Protein AF-A0A090LU03-F1 (afdb_monomer_lite)

Sequence (257 aa):
MISYFVPIEKVYTKTIDKIHWTSLYAISISVAFFVVERIIALIFVKTYEHFNKNLPILGMVFSIISWSVSASFQLLYKFKIVNDFHTILFTGSLQIIIIICYVLFFFYKIFKLKKNIDHSLSKRYQEEENLKSASLLKYILSFTVLAATYNIVFYIIYVRYNFYKYGGGFSLLTFQVPQLIQVMTTAIVILIQQRVFYRIFIKIAIILCKSNKVCIEDKHYSLQKSRINAIDLSGNSERTNVYFNSLQSVWKLNKTT

Organism: Strongyloides ratti (NCBI:txid34506)

InterPro domains:
  IPR004151 7TM GPCR, serpentine receptor class e (Sre) [PF03125] (20-252)

Radius of gyration: 25.53 Å; chains: 1; bounding box: 51×55×76 Å

Structure (mmCIF, N/CA/C/O backbone):
data_AF-A0A090LU03-F1
#
_entry.id   AF-A0A090LU03-F1
#
loop_
_atom_site.group_PDB
_atom_site.id
_atom_site.type_symbol
_atom_site.label_atom_id
_atom_site.label_alt_id
_atom_site.label_comp_id
_atom_site.label_asym_id
_atom_site.label_entity_id
_atom_site.label_seq_id
_atom_site.pdbx_PDB_ins_code
_atom_site.Cartn_x
_atom_site.Cartn_y
_atom_site.Cartn_z
_atom_site.occupancy
_atom_site.B_iso_or_equiv
_atom_site.auth_seq_id
_atom_site.auth_comp_id
_atom_site.auth_asym_id
_atom_site.auth_atom_id
_atom_site.pdbx_PDB_model_num
ATOM 1 N N . MET A 1 1 ? 27.053 -32.736 -30.907 1.00 42.09 1 MET A N 1
ATOM 2 C CA . MET A 1 1 ? 26.043 -32.701 -29.828 1.00 42.09 1 MET A CA 1
ATOM 3 C C . MET A 1 1 ? 26.463 -31.605 -28.852 1.00 42.09 1 MET A C 1
ATOM 5 O O . MET A 1 1 ? 27.122 -31.877 -27.862 1.00 42.09 1 MET A O 1
ATOM 9 N N . ILE A 1 2 ? 26.231 -30.346 -29.237 1.00 43.25 2 ILE A N 1
ATOM 10 C CA . ILE A 1 2 ? 26.666 -29.163 -28.482 1.00 43.25 2 ILE A CA 1
ATOM 11 C C . ILE A 1 2 ? 25.517 -28.802 -27.551 1.00 43.25 2 ILE A C 1
ATOM 13 O O . ILE A 1 2 ? 24.406 -28.507 -27.986 1.00 43.25 2 ILE A O 1
ATOM 17 N N . SER A 1 3 ? 25.789 -28.953 -26.268 1.00 44.56 3 SER A N 1
ATOM 18 C CA . SER A 1 3 ? 24.858 -28.854 -25.162 1.00 44.56 3 SER A CA 1
ATOM 19 C C . SER A 1 3 ? 24.154 -27.496 -25.138 1.00 44.56 3 SER A C 1
ATOM 21 O O . SER A 1 3 ? 24.797 -26.450 -25.073 1.00 44.56 3 SER A O 1
ATOM 23 N N . TYR A 1 4 ? 22.822 -27.536 -25.114 1.00 49.28 4 TYR A N 1
ATOM 24 C CA . TYR A 1 4 ? 21.898 -26.437 -24.822 1.00 49.28 4 TYR A CA 1
ATOM 25 C C . TYR A 1 4 ? 22.013 -25.961 -23.355 1.00 49.28 4 TYR A C 1
ATOM 27 O O . TYR A 1 4 ? 21.021 -25.842 -22.641 1.00 49.28 4 TYR A O 1
ATOM 35 N N . PHE A 1 5 ? 23.221 -25.659 -22.878 1.00 47.03 5 PHE A N 1
ATOM 36 C CA . PHE A 1 5 ? 23.415 -24.905 -21.639 1.00 47.03 5 PHE A CA 1
ATOM 37 C C . PHE A 1 5 ? 23.175 -23.420 -21.935 1.00 47.03 5 PHE A C 1
ATOM 39 O O . PHE A 1 5 ? 24.078 -22.587 -21.905 1.00 47.03 5 PHE A O 1
ATOM 46 N N . VAL A 1 6 ? 21.919 -23.071 -22.232 1.00 55.38 6 VAL A N 1
ATOM 47 C CA . VAL A 1 6 ? 21.450 -21.712 -21.943 1.00 55.38 6 VAL A CA 1
ATOM 48 C C . VAL A 1 6 ? 21.727 -21.524 -20.450 1.00 55.38 6 VAL A C 1
ATOM 50 O O . VAL A 1 6 ? 21.257 -22.344 -19.660 1.00 55.38 6 VAL A O 1
ATOM 53 N N . PRO A 1 7 ? 22.545 -20.538 -20.046 1.00 55.72 7 PRO A N 1
ATOM 54 C CA . PRO A 1 7 ? 23.072 -20.491 -18.693 1.00 55.72 7 PRO A CA 1
ATOM 55 C C . PRO A 1 7 ? 21.888 -20.370 -17.742 1.00 55.72 7 PRO A C 1
ATOM 57 O O . PRO A 1 7 ? 21.143 -19.389 -17.790 1.00 55.72 7 PRO A O 1
ATOM 60 N N . ILE A 1 8 ? 21.706 -21.396 -16.911 1.00 57.88 8 ILE A N 1
ATOM 61 C CA . ILE A 1 8 ? 20.646 -21.513 -15.900 1.00 57.88 8 ILE A CA 1
ATOM 62 C C . ILE A 1 8 ? 20.556 -20.213 -15.081 1.00 57.88 8 ILE A C 1
ATOM 64 O O . ILE A 1 8 ? 19.469 -19.733 -14.768 1.00 57.88 8 ILE A O 1
ATOM 68 N N . GLU A 1 9 ? 21.699 -19.562 -14.875 1.00 58.47 9 GLU A N 1
ATOM 69 C CA . GLU A 1 9 ? 21.865 -18.253 -14.249 1.00 58.47 9 GLU A CA 1
ATOM 70 C C . GLU A 1 9 ? 21.056 -17.117 -14.914 1.00 58.47 9 GLU A C 1
ATOM 72 O O . GLU A 1 9 ? 20.397 -16.341 -14.220 1.00 58.47 9 GLU A O 1
ATOM 77 N N . LYS A 1 10 ? 20.999 -17.039 -16.254 1.00 61.47 10 LYS A N 1
ATOM 78 C CA . LYS A 1 10 ? 20.216 -16.011 -16.979 1.00 61.47 10 LYS A CA 1
ATOM 79 C C . LYS A 1 10 ? 18.706 -16.256 -16.926 1.00 61.47 10 LYS A C 1
ATOM 81 O O . LYS A 1 10 ? 17.926 -15.316 -17.075 1.00 61.47 10 LYS A O 1
ATOM 86 N N . VAL A 1 11 ? 18.276 -17.508 -16.767 1.00 62.59 11 VAL A N 1
ATOM 87 C CA . VAL A 1 11 ? 16.851 -17.857 -16.619 1.00 62.59 11 VAL A CA 1
ATOM 88 C C . VAL A 1 11 ? 16.394 -17.611 -15.180 1.00 62.59 11 VAL A C 1
ATOM 90 O O . VAL A 1 11 ? 15.307 -17.070 -14.961 1.00 62.59 11 VAL A O 1
ATOM 93 N N . TYR A 1 12 ? 17.248 -17.938 -14.210 1.00 66.25 12 TYR A N 1
ATOM 94 C CA . TYR A 1 12 ? 16.998 -17.742 -12.786 1.00 66.25 12 TYR A CA 1
ATOM 95 C C . TYR A 1 12 ? 16.880 -16.253 -12.428 1.00 66.25 12 TYR A C 1
ATOM 97 O O . TYR A 1 12 ? 15.862 -15.831 -11.881 1.00 66.25 12 TYR A O 1
ATOM 105 N N . THR A 1 13 ? 17.844 -15.434 -12.861 1.00 72.69 13 THR A N 1
ATOM 106 C CA . THR A 1 13 ? 17.836 -13.969 -12.668 1.00 72.69 13 THR A CA 1
ATOM 107 C C . THR A 1 13 ? 16.586 -13.309 -13.253 1.00 72.69 13 THR A C 1
ATOM 109 O O . THR A 1 13 ? 15.861 -12.621 -12.543 1.00 72.69 13 THR A O 1
ATOM 112 N N . LYS A 1 14 ? 16.218 -13.632 -14.501 1.00 75.62 14 LYS A N 1
ATOM 113 C CA . LYS A 1 14 ? 14.997 -13.095 -15.135 1.00 75.62 14 LYS A CA 1
ATOM 114 C C . LYS A 1 14 ? 13.697 -13.482 -14.432 1.00 75.62 14 LYS A C 1
ATOM 116 O O . LYS A 1 14 ? 12.690 -12.791 -14.595 1.00 75.62 14 LYS A O 1
ATOM 121 N N . THR A 1 15 ? 13.668 -14.624 -13.753 1.00 80.25 15 THR A N 1
ATOM 122 C CA . THR A 1 15 ? 12.472 -15.089 -13.040 1.00 80.25 15 THR A CA 1
ATOM 123 C C . THR A 1 15 ? 12.364 -14.395 -11.689 1.00 80.25 15 THR A C 1
ATOM 125 O O . THR A 1 15 ? 11.291 -13.897 -11.353 1.00 80.25 15 THR A O 1
ATOM 128 N N . ILE A 1 16 ? 13.486 -14.268 -10.977 1.00 81.31 16 ILE A N 1
ATOM 129 C CA . ILE A 1 16 ? 13.576 -13.507 -9.728 1.00 81.31 16 ILE A CA 1
ATOM 130 C C . ILE A 1 16 ? 13.188 -12.050 -9.952 1.00 81.31 16 ILE A C 1
ATOM 132 O O . ILE A 1 16 ? 12.345 -11.545 -9.218 1.00 81.31 16 ILE A O 1
ATOM 136 N N . ASP A 1 17 ? 13.704 -11.405 -10.999 1.00 78.19 17 ASP A N 1
ATOM 137 C CA . ASP A 1 17 ? 13.382 -10.006 -11.290 1.00 78.19 17 ASP A CA 1
ATOM 138 C C . ASP A 1 17 ? 11.874 -9.804 -11.477 1.00 78.19 17 ASP A C 1
ATOM 140 O O . ASP A 1 17 ? 11.283 -8.874 -10.934 1.00 78.19 17 ASP A O 1
ATOM 144 N N . LYS A 1 18 ? 11.205 -10.710 -12.199 1.00 81.56 18 LYS A N 1
ATOM 145 C CA . LYS A 1 18 ? 9.749 -10.634 -12.400 1.00 81.56 18 LYS A CA 1
ATOM 146 C C . LYS A 1 18 ? 8.980 -10.808 -11.098 1.00 81.56 18 LYS A C 1
ATOM 148 O O . LYS A 1 18 ? 8.012 -10.083 -10.873 1.00 81.56 18 LYS A O 1
ATOM 153 N N . ILE A 1 19 ? 9.387 -11.765 -10.266 1.00 84.94 19 ILE A N 1
ATOM 154 C CA . ILE A 1 19 ? 8.759 -12.003 -8.963 1.00 84.94 19 ILE A CA 1
ATOM 155 C C . ILE A 1 19 ? 8.961 -10.783 -8.064 1.00 84.94 19 ILE A C 1
ATOM 157 O O . ILE A 1 19 ? 8.007 -10.346 -7.425 1.00 84.94 19 ILE A O 1
ATOM 161 N N . HIS A 1 20 ? 10.158 -10.195 -8.064 1.00 83.81 20 HIS A N 1
ATOM 162 C CA . HIS A 1 20 ? 10.486 -8.983 -7.316 1.00 83.81 20 HIS A CA 1
ATOM 163 C C . HIS A 1 20 ? 9.582 -7.812 -7.708 1.00 83.81 20 HIS A C 1
ATOM 165 O O . HIS A 1 20 ? 8.898 -7.253 -6.852 1.00 83.81 20 HIS A O 1
ATOM 171 N N . TRP A 1 21 ? 9.489 -7.496 -9.003 1.00 81.00 21 TRP A N 1
ATOM 172 C CA . TRP A 1 21 ? 8.641 -6.401 -9.491 1.00 81.00 21 TRP A CA 1
ATOM 173 C C . TRP A 1 21 ? 7.155 -6.633 -9.202 1.00 81.00 21 TRP A C 1
ATOM 175 O O . TRP A 1 21 ? 6.474 -5.739 -8.703 1.00 81.00 21 TRP A O 1
ATOM 185 N N . THR A 1 22 ? 6.667 -7.858 -9.414 1.00 86.25 22 THR A N 1
ATOM 186 C CA . THR A 1 22 ? 5.280 -8.232 -9.081 1.00 86.25 22 THR A CA 1
ATOM 187 C C . THR A 1 22 ? 5.019 -8.097 -7.576 1.00 86.25 22 THR A C 1
ATOM 189 O O . THR A 1 22 ? 3.980 -7.591 -7.154 1.00 86.25 22 THR A O 1
ATOM 192 N N . SER A 1 23 ? 5.972 -8.499 -6.738 1.00 85.44 23 SER A N 1
ATOM 193 C CA . SER A 1 23 ? 5.829 -8.392 -5.283 1.00 85.44 23 SER A CA 1
ATOM 194 C C . SER A 1 23 ? 5.792 -6.930 -4.842 1.00 85.44 23 SER A C 1
ATOM 196 O O . SER A 1 23 ? 4.936 -6.556 -4.044 1.00 85.44 23 SER A O 1
ATOM 198 N N . LEU A 1 24 ? 6.649 -6.077 -5.409 1.00 81.06 24 LEU A N 1
ATOM 199 C CA . LEU A 1 24 ? 6.663 -4.639 -5.126 1.00 81.06 24 LEU A CA 1
ATOM 200 C C . LEU A 1 24 ? 5.328 -3.963 -5.463 1.00 81.06 24 LEU A C 1
ATOM 202 O O . LEU A 1 24 ? 4.780 -3.230 -4.635 1.00 81.06 24 LEU A O 1
ATOM 206 N N . TYR A 1 25 ? 4.764 -4.238 -6.643 1.00 82.88 25 TYR A N 1
ATOM 207 C CA . TYR A 1 25 ? 3.455 -3.698 -7.020 1.00 82.88 25 TYR A CA 1
ATOM 208 C C . TYR A 1 25 ? 2.335 -4.231 -6.123 1.00 82.88 25 TYR A C 1
ATOM 210 O O . TYR A 1 25 ? 1.496 -3.449 -5.673 1.00 82.88 25 TYR A O 1
ATOM 218 N N . ALA A 1 26 ? 2.342 -5.531 -5.811 1.00 87.94 26 ALA A N 1
ATOM 219 C CA . ALA A 1 26 ? 1.343 -6.138 -4.935 1.00 87.94 26 ALA A CA 1
ATOM 220 C C . ALA A 1 26 ? 1.369 -5.493 -3.544 1.00 87.94 26 ALA A C 1
ATOM 222 O O . ALA A 1 26 ? 0.320 -5.108 -3.031 1.00 87.94 26 ALA A O 1
ATOM 223 N N . ILE A 1 27 ? 2.561 -5.287 -2.972 1.00 83.12 27 ILE A N 1
ATOM 224 C CA . ILE A 1 27 ? 2.717 -4.626 -1.675 1.00 83.12 27 ILE A CA 1
ATOM 225 C C . ILE A 1 27 ? 2.193 -3.187 -1.732 1.00 83.12 27 ILE A C 1
ATOM 227 O O . ILE A 1 27 ? 1.430 -2.788 -0.855 1.00 83.12 27 ILE A O 1
ATOM 231 N N . SER A 1 28 ? 2.542 -2.415 -2.766 1.00 80.81 28 SER A N 1
ATOM 232 C CA . SER A 1 28 ? 2.074 -1.029 -2.911 1.00 80.81 28 SER A CA 1
ATOM 233 C C . SER A 1 28 ? 0.541 -0.934 -2.938 1.00 80.81 28 SER A C 1
ATOM 235 O O . SER A 1 28 ? -0.042 -0.126 -2.210 1.00 80.81 28 SER A O 1
ATOM 237 N N . ILE A 1 29 ? -0.121 -1.814 -3.697 1.00 87.00 29 ILE A N 1
ATOM 238 C CA . ILE A 1 29 ? -1.589 -1.902 -3.754 1.00 87.00 29 ILE A CA 1
ATOM 239 C C . ILE A 1 29 ? -2.162 -2.346 -2.400 1.00 87.00 29 ILE A C 1
ATOM 241 O O . ILE A 1 29 ? -3.138 -1.770 -1.914 1.00 87.00 29 ILE A O 1
ATOM 245 N N . SER A 1 30 ? -1.544 -3.336 -1.754 1.00 86.69 30 SER A N 1
ATOM 246 C CA . SER A 1 30 ? -1.971 -3.831 -0.443 1.00 86.69 30 SER A CA 1
ATOM 247 C C . SER A 1 30 ? -1.936 -2.750 0.636 1.00 86.69 30 SER A C 1
ATOM 249 O O . SER A 1 30 ? -2.824 -2.732 1.484 1.00 86.69 30 SER A O 1
ATOM 251 N N . VAL A 1 31 ? -0.978 -1.816 0.604 1.00 80.81 31 VAL A N 1
ATOM 252 C CA . VAL A 1 31 ? -0.972 -0.691 1.556 1.00 80.81 31 VAL A CA 1
ATOM 253 C C . VAL A 1 31 ? -2.189 0.213 1.356 1.00 80.81 31 VAL A C 1
ATOM 255 O O . VAL A 1 31 ? -2.806 0.626 2.340 1.00 80.81 31 VAL A O 1
ATOM 258 N N . ALA A 1 32 ? -2.576 0.494 0.109 1.00 83.50 32 ALA A N 1
ATOM 259 C CA . ALA A 1 32 ? -3.777 1.280 -0.164 1.00 83.50 32 ALA A CA 1
ATOM 260 C C . ALA A 1 32 ? -5.030 0.582 0.381 1.00 83.50 32 ALA A C 1
ATOM 262 O O . ALA A 1 32 ? -5.822 1.194 1.101 1.00 83.50 32 ALA A O 1
ATOM 263 N N . PHE A 1 33 ? -5.166 -0.721 0.126 1.00 87.94 33 PHE A N 1
ATOM 264 C CA . PHE A 1 33 ? -6.279 -1.503 0.656 1.00 87.94 33 PHE A CA 1
ATOM 265 C C . PHE A 1 33 ? -6.279 -1.620 2.176 1.00 87.94 33 PHE A C 1
ATOM 267 O O . PHE A 1 33 ? -7.349 -1.572 2.772 1.00 87.94 33 PHE A O 1
ATOM 274 N N . PHE A 1 34 ? -5.115 -1.693 2.819 1.00 83.19 34 PHE A N 1
ATOM 275 C CA . PHE A 1 34 ? -5.027 -1.665 4.276 1.00 83.19 34 PHE A CA 1
ATOM 276 C C . PHE A 1 34 ? -5.579 -0.354 4.847 1.00 83.19 34 PHE A C 1
ATOM 278 O O . PHE A 1 34 ? -6.339 -0.367 5.814 1.00 83.19 34 PHE A O 1
ATOM 285 N N . VAL A 1 35 ? -5.247 0.792 4.243 1.00 81.12 35 VAL A N 1
ATOM 286 C CA . VAL A 1 35 ? -5.801 2.087 4.671 1.00 81.12 35 VAL A CA 1
ATOM 287 C C . VAL A 1 35 ? -7.320 2.122 4.481 1.00 81.12 35 VAL A C 1
ATOM 289 O O . VAL A 1 35 ? -8.039 2.531 5.394 1.00 81.12 35 VAL A O 1
ATOM 292 N N . VAL A 1 36 ? -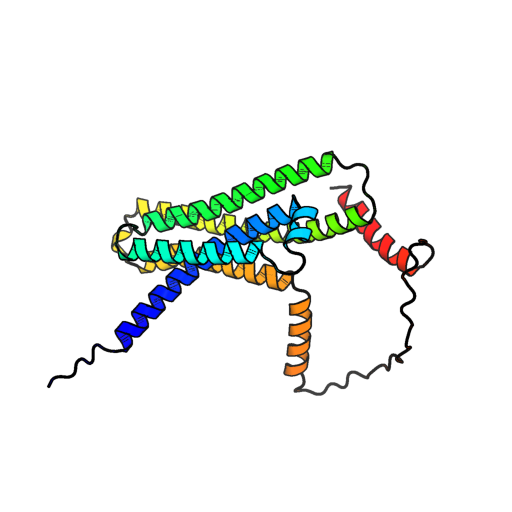7.815 1.649 3.334 1.00 85.88 36 VAL A N 1
ATOM 293 C CA . VAL A 1 36 ? -9.255 1.560 3.045 1.00 85.88 36 VAL A CA 1
ATOM 294 C C . VAL A 1 36 ? -9.963 0.652 4.053 1.00 85.88 36 VAL A C 1
ATOM 296 O O . VAL A 1 36 ? -10.958 1.061 4.648 1.00 85.88 36 VAL A O 1
ATOM 299 N N . GLU A 1 37 ? -9.427 -0.541 4.311 1.00 84.88 37 GLU A N 1
ATOM 300 C CA . GLU A 1 37 ? -9.936 -1.488 5.306 1.00 84.88 37 GLU A CA 1
ATOM 301 C C . GLU A 1 37 ? -10.035 -0.841 6.688 1.00 84.88 37 GLU A C 1
ATOM 303 O O . GLU A 1 37 ? -11.070 -0.940 7.348 1.00 84.88 37 GLU A O 1
ATOM 308 N N . ARG A 1 38 ? -8.994 -0.121 7.120 1.00 80.31 38 ARG A N 1
ATOM 3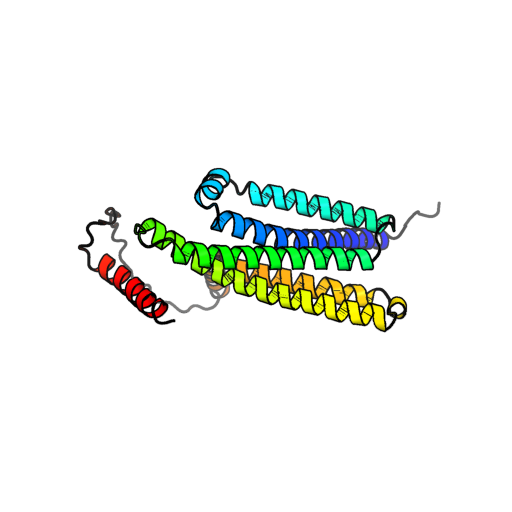09 C CA . ARG A 1 38 ? -8.996 0.564 8.418 1.00 80.31 38 ARG A CA 1
ATOM 310 C C . ARG A 1 38 ? -10.055 1.652 8.498 1.00 80.31 38 ARG A C 1
ATOM 312 O O . ARG A 1 38 ? -10.697 1.785 9.535 1.00 80.31 38 ARG A O 1
ATOM 319 N N . ILE A 1 39 ? -10.286 2.397 7.424 1.00 81.06 39 ILE A N 1
ATOM 320 C CA . ILE A 1 39 ? -11.336 3.420 7.392 1.00 81.06 39 ILE A CA 1
ATOM 321 C C . ILE A 1 39 ? -12.724 2.775 7.420 1.00 81.06 39 ILE A C 1
ATOM 323 O O . ILE A 1 39 ? -13.580 3.221 8.184 1.00 81.06 39 ILE A O 1
ATOM 327 N N . ILE A 1 40 ? -12.934 1.687 6.671 1.00 84.19 40 ILE A N 1
ATOM 328 C CA . ILE A 1 40 ? -14.178 0.905 6.714 1.00 84.19 40 ILE A CA 1
ATOM 329 C C . ILE A 1 40 ? -14.425 0.381 8.130 1.00 84.19 40 ILE A C 1
ATOM 331 O O . ILE A 1 40 ? -15.527 0.547 8.650 1.00 84.19 40 ILE A O 1
ATOM 335 N N . ALA A 1 41 ? -13.406 -0.182 8.781 1.00 80.00 41 ALA A N 1
ATOM 336 C CA . ALA A 1 41 ? -13.502 -0.674 10.152 1.00 80.00 41 ALA A CA 1
ATOM 337 C C . ALA A 1 41 ? -13.892 0.437 11.139 1.00 80.00 41 ALA A C 1
ATOM 339 O O . ALA A 1 41 ? -14.692 0.205 12.040 1.00 80.00 41 ALA A O 1
ATOM 340 N N . LEU A 1 42 ? -13.374 1.655 10.954 1.00 75.44 42 LEU A N 1
ATOM 341 C CA . LEU A 1 42 ? -13.662 2.799 11.824 1.00 75.44 42 LEU A CA 1
ATOM 342 C C . LEU A 1 42 ? -15.066 3.388 11.610 1.00 75.44 42 LEU A C 1
ATOM 344 O O . LEU A 1 42 ? -15.697 3.831 12.572 1.00 75.44 42 LEU A O 1
ATOM 348 N N . ILE A 1 43 ? -15.562 3.410 10.370 1.00 77.94 43 ILE A N 1
ATOM 349 C CA . ILE A 1 43 ? -16.895 3.942 10.041 1.00 77.94 43 ILE A CA 1
ATOM 350 C C . ILE A 1 43 ? -17.983 2.905 10.356 1.00 77.94 43 ILE A C 1
ATOM 352 O O . ILE A 1 43 ? -19.005 3.236 10.960 1.00 77.94 43 ILE A O 1
ATOM 356 N N . PHE A 1 44 ? -17.752 1.642 9.994 1.00 82.25 44 PHE A N 1
ATOM 357 C CA . PHE A 1 44 ? -18.722 0.548 10.056 1.00 82.25 44 PHE A CA 1
ATOM 358 C C . PHE A 1 44 ? -18.327 -0.531 11.072 1.00 82.25 44 PHE A C 1
ATOM 360 O O . PHE A 1 44 ? -18.432 -1.719 10.778 1.00 82.25 44 PHE A O 1
ATOM 367 N N . VAL A 1 45 ? -17.919 -0.126 12.282 1.00 77.75 45 VAL A N 1
ATOM 368 C CA . VAL A 1 45 ? -17.403 -1.017 13.347 1.00 77.75 45 VAL A CA 1
ATOM 369 C C . VAL A 1 45 ? -18.239 -2.290 13.515 1.00 77.75 45 VAL A C 1
ATOM 371 O O . VAL A 1 45 ? -17.711 -3.388 13.396 1.00 77.75 45 VAL A O 1
ATOM 374 N N . LYS A 1 46 ? -19.558 -2.163 13.721 1.00 76.31 46 LYS A N 1
ATOM 375 C CA . LYS A 1 46 ? -20.442 -3.317 13.978 1.00 76.31 46 LYS A CA 1
ATOM 376 C C . LYS A 1 46 ? -20.486 -4.306 12.813 1.00 76.31 46 LYS A C 1
ATOM 378 O O . LYS A 1 46 ? -20.441 -5.513 13.023 1.00 76.31 46 LYS A O 1
ATOM 383 N N . THR A 1 47 ? -20.595 -3.790 11.591 1.00 84.50 47 THR A N 1
ATOM 384 C CA . THR A 1 47 ? -20.643 -4.608 10.376 1.00 84.50 47 THR A CA 1
ATOM 385 C C . THR A 1 47 ? -19.290 -5.271 10.143 1.00 84.50 47 THR A C 1
ATOM 387 O O . THR A 1 47 ? -19.223 -6.470 9.896 1.00 84.50 47 THR A O 1
ATOM 390 N N . TYR A 1 48 ? -18.204 -4.515 10.302 1.00 84.50 48 TYR A N 1
ATOM 391 C CA . TYR A 1 48 ? -16.841 -5.010 10.164 1.00 84.50 48 TYR A CA 1
ATOM 392 C C . TYR A 1 48 ? -16.523 -6.123 11.172 1.00 84.50 48 TYR A C 1
ATOM 394 O O . TYR A 1 48 ? -16.005 -7.164 10.778 1.00 84.50 48 TYR A O 1
ATOM 402 N N . GLU A 1 49 ? -16.869 -5.945 12.450 1.00 80.69 49 GLU A N 1
ATOM 403 C CA . GLU A 1 49 ? -16.698 -6.967 13.491 1.00 80.69 49 GLU A CA 1
ATOM 404 C C . GLU A 1 49 ? -17.531 -8.220 13.211 1.00 80.69 49 GLU A C 1
ATOM 406 O O . GLU A 1 49 ? -17.067 -9.328 13.466 1.00 80.69 49 GLU A O 1
ATOM 411 N N . HIS A 1 50 ? -18.740 -8.069 12.662 1.00 85.56 50 HIS A N 1
ATOM 412 C CA . HIS A 1 50 ? -19.581 -9.207 12.299 1.00 85.56 50 HIS A CA 1
ATOM 413 C C . HIS A 1 50 ? -18.960 -10.039 11.169 1.00 85.56 50 HIS A C 1
ATOM 415 O O . HIS A 1 50 ? -18.844 -11.256 11.300 1.00 85.56 50 HIS A O 1
ATOM 421 N N . PHE A 1 51 ? -18.509 -9.387 10.092 1.00 83.06 51 PHE A N 1
ATOM 422 C CA . PHE A 1 51 ? -17.895 -10.071 8.949 1.00 83.06 51 PHE A CA 1
ATOM 423 C C . PHE A 1 51 ? -16.506 -10.637 9.262 1.00 83.06 51 PHE A C 1
ATOM 425 O O . PHE A 1 51 ? -16.170 -11.714 8.778 1.00 83.06 51 PHE A O 1
ATOM 432 N N . ASN A 1 52 ? -15.712 -9.955 10.091 1.00 82.69 52 ASN A N 1
ATOM 433 C CA . ASN A 1 52 ? -14.339 -10.359 10.404 1.00 82.69 52 ASN A CA 1
ATOM 434 C C . ASN A 1 52 ? -14.188 -11.073 11.759 1.00 82.69 52 ASN A C 1
ATOM 436 O O . ASN A 1 52 ? -13.081 -11.155 12.288 1.00 82.69 52 ASN A O 1
ATOM 440 N N . LYS A 1 53 ? -15.280 -11.595 12.337 1.00 78.75 53 LYS A N 1
ATOM 441 C CA . LYS A 1 53 ? -15.270 -12.199 13.682 1.00 78.75 53 LYS A CA 1
ATOM 442 C C . LYS A 1 53 ? -14.315 -13.390 13.802 1.00 78.75 53 LYS A C 1
ATOM 444 O O . LYS A 1 53 ? -13.617 -13.516 14.803 1.00 78.75 53 LYS A O 1
ATOM 449 N N . ASN A 1 54 ? -14.312 -14.263 12.793 1.00 80.25 54 ASN A N 1
ATOM 450 C CA . ASN A 1 54 ? -13.547 -15.515 12.808 1.00 80.25 54 ASN A CA 1
ATOM 451 C C . ASN A 1 54 ? -12.323 -15.464 11.887 1.00 80.25 54 ASN A C 1
ATOM 453 O O . ASN A 1 54 ? -11.283 -16.027 12.212 1.00 80.25 54 ASN A O 1
ATOM 457 N N . LEU A 1 55 ? -12.451 -14.804 10.734 1.00 80.69 55 LEU A N 1
ATOM 458 C CA . LEU A 1 55 ? -11.399 -14.669 9.731 1.00 80.69 55 LEU A CA 1
ATOM 459 C C . LEU A 1 55 ? -11.431 -13.248 9.157 1.00 80.69 55 LEU A C 1
ATOM 461 O O . LEU A 1 55 ? -12.524 -12.720 8.960 1.00 80.69 55 LEU A O 1
ATOM 465 N N . PRO A 1 56 ? -10.277 -12.631 8.847 1.00 84.69 56 PRO A N 1
ATOM 466 C CA . PRO A 1 56 ? -10.215 -11.324 8.195 1.00 84.69 56 PRO A CA 1
ATOM 467 C C . PRO A 1 56 ? -10.553 -11.447 6.698 1.00 84.69 56 PRO A C 1
ATOM 469 O O . PRO A 1 56 ? -9.680 -11.324 5.838 1.00 84.69 56 PRO A O 1
ATOM 472 N N . ILE A 1 57 ? -11.821 -11.730 6.381 1.00 88.12 57 ILE A N 1
ATOM 473 C CA . ILE A 1 57 ? -12.311 -11.972 5.014 1.00 88.12 57 ILE A CA 1
ATOM 474 C C . ILE A 1 57 ? -11.993 -10.775 4.114 1.00 88.12 57 ILE A C 1
ATOM 476 O O . ILE A 1 57 ? -11.517 -10.953 2.995 1.00 88.12 57 ILE A O 1
ATOM 480 N N . LEU A 1 58 ? -12.210 -9.555 4.614 1.00 86.75 58 LEU A N 1
ATOM 481 C CA . LEU A 1 58 ? -12.007 -8.334 3.832 1.00 86.75 58 LEU A CA 1
ATOM 482 C C . LEU A 1 58 ? -10.532 -8.158 3.426 1.00 86.75 58 LEU A C 1
ATOM 484 O O . LEU A 1 58 ? -10.236 -7.971 2.246 1.00 86.75 58 LEU A O 1
ATOM 488 N N . GLY A 1 59 ? -9.606 -8.330 4.373 1.00 85.88 59 GLY A N 1
ATOM 489 C CA . GLY A 1 59 ? -8.168 -8.325 4.102 1.00 85.88 59 GLY A CA 1
ATOM 490 C C . GLY A 1 59 ? -7.715 -9.448 3.158 1.00 85.88 59 GLY A C 1
ATOM 491 O O . GLY A 1 59 ? -6.872 -9.215 2.290 1.00 85.88 59 GLY A O 1
ATOM 492 N N . MET A 1 60 ? -8.292 -10.653 3.260 1.00 88.00 60 MET A N 1
ATOM 493 C CA . MET A 1 60 ? -7.991 -11.757 2.332 1.00 88.00 60 MET A CA 1
ATOM 494 C C . MET A 1 60 ? -8.408 -11.426 0.897 1.00 88.00 60 MET A C 1
ATOM 496 O O . MET A 1 60 ? -7.616 -11.606 -0.028 1.00 88.00 60 MET A O 1
ATOM 500 N N . VAL A 1 61 ? -9.620 -10.896 0.711 1.00 93.12 61 VAL A N 1
ATOM 501 C CA . VAL A 1 61 ? -10.124 -10.483 -0.607 1.00 93.12 61 VAL A CA 1
ATOM 502 C C . VAL A 1 61 ? -9.235 -9.391 -1.202 1.00 93.12 61 VAL A C 1
ATOM 504 O O . VAL A 1 61 ? -8.809 -9.503 -2.350 1.00 93.12 61 VAL A O 1
ATOM 507 N N . PHE A 1 62 ? -8.878 -8.376 -0.415 1.00 92.06 62 PHE A N 1
ATOM 508 C CA . PHE A 1 62 ? -7.971 -7.316 -0.859 1.00 92.06 62 PHE A CA 1
ATOM 509 C C . PHE A 1 62 ? -6.574 -7.818 -1.221 1.00 92.06 62 PHE A C 1
ATOM 511 O O . PHE A 1 62 ? -5.991 -7.332 -2.189 1.00 92.06 62 PHE A O 1
ATOM 518 N N . SER A 1 63 ? -6.052 -8.812 -0.503 1.00 90.62 63 SER A N 1
ATOM 519 C CA . SER A 1 63 ? -4.783 -9.458 -0.849 1.00 90.62 63 SER A CA 1
ATOM 520 C C . SER A 1 63 ? -4.870 -10.186 -2.195 1.00 90.62 63 SER A C 1
ATOM 522 O O . SER A 1 63 ? -4.026 -9.998 -3.066 1.00 90.62 63 SER A O 1
ATOM 524 N N . ILE A 1 64 ? -5.929 -10.964 -2.431 1.00 93.56 64 ILE A N 1
ATOM 525 C CA . ILE A 1 64 ? -6.112 -11.665 -3.714 1.00 93.56 64 ILE A CA 1
ATOM 526 C C . ILE A 1 64 ? -6.211 -10.661 -4.871 1.00 93.56 64 ILE A C 1
ATOM 528 O O . ILE A 1 64 ? -5.590 -10.855 -5.921 1.00 93.56 64 ILE A O 1
ATOM 532 N N . ILE A 1 65 ? -6.946 -9.563 -4.672 1.00 94.06 65 ILE A N 1
ATOM 533 C CA . ILE A 1 65 ? -7.071 -8.496 -5.669 1.00 94.06 65 ILE A CA 1
ATOM 534 C C . ILE A 1 65 ? -5.713 -7.831 -5.925 1.00 94.06 65 ILE A C 1
ATOM 536 O O . ILE A 1 65 ? -5.359 -7.630 -7.086 1.00 94.06 65 ILE A O 1
ATOM 540 N N . SER A 1 66 ? -4.928 -7.522 -4.887 1.00 91.75 66 SER A N 1
ATOM 541 C CA . SER A 1 66 ? -3.635 -6.847 -5.061 1.00 91.75 66 SER A CA 1
ATOM 542 C C . SER A 1 66 ? -2.645 -7.689 -5.866 1.00 91.75 66 SER A C 1
ATOM 544 O O . SER A 1 66 ? -2.017 -7.176 -6.795 1.00 91.75 66 SER A O 1
ATOM 546 N N . TRP A 1 67 ? -2.568 -8.991 -5.587 1.00 93.00 67 TRP A N 1
ATOM 547 C CA . T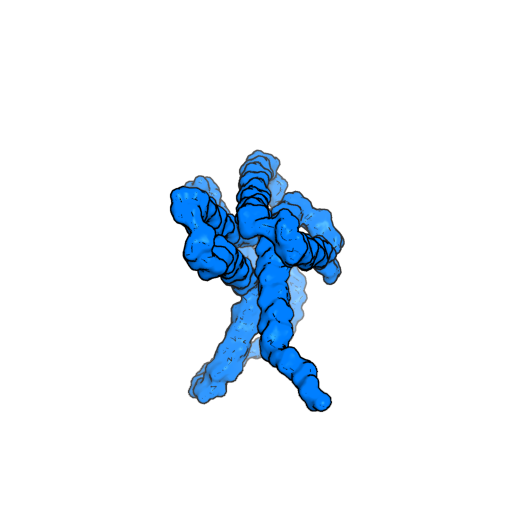RP A 1 67 ? -1.746 -9.928 -6.352 1.00 93.00 67 TRP A CA 1
ATOM 548 C C . TRP A 1 67 ? -2.232 -10.087 -7.795 1.00 93.00 67 TRP A C 1
ATOM 550 O O . TRP A 1 67 ? -1.416 -10.087 -8.717 1.00 93.00 67 TRP A O 1
ATOM 560 N N . SER A 1 68 ? -3.548 -10.155 -8.009 1.00 93.44 68 SER A N 1
ATOM 561 C CA . SER A 1 68 ? -4.135 -10.296 -9.348 1.00 93.44 68 SER A CA 1
ATOM 562 C C . SER A 1 68 ? -3.877 -9.068 -10.226 1.00 93.44 68 SER A C 1
ATOM 564 O O . SER A 1 68 ? -3.457 -9.199 -11.380 1.00 93.44 68 SER A O 1
ATOM 566 N N . VAL A 1 69 ? -4.074 -7.864 -9.678 1.00 92.69 69 VAL A N 1
ATOM 567 C CA . VAL A 1 69 ? -3.801 -6.596 -10.375 1.00 92.69 69 VAL A CA 1
ATOM 568 C C . VAL A 1 69 ? -2.309 -6.456 -10.659 1.00 92.69 69 VAL A C 1
ATOM 570 O O . VAL A 1 69 ? -1.933 -6.117 -11.778 1.00 92.69 69 VAL A O 1
ATOM 573 N N . SER A 1 70 ? -1.456 -6.779 -9.685 1.00 90.75 70 SER A N 1
ATOM 574 C CA . SER A 1 70 ? -0.004 -6.734 -9.850 1.00 90.75 70 SER A CA 1
ATOM 575 C C . SER A 1 70 ? 0.493 -7.663 -10.965 1.00 90.75 70 SER A C 1
ATOM 577 O O . SER A 1 70 ? 1.219 -7.231 -11.864 1.00 90.75 70 SER A O 1
ATOM 579 N N . ALA A 1 71 ? 0.052 -8.925 -10.964 1.00 90.06 71 ALA A N 1
ATOM 580 C CA . ALA A 1 71 ? 0.422 -9.892 -11.993 1.00 90.06 71 ALA A CA 1
ATOM 581 C C . ALA A 1 71 ? -0.053 -9.448 -13.386 1.00 90.06 71 ALA A C 1
ATOM 583 O O . ALA A 1 71 ? 0.695 -9.546 -14.361 1.00 90.06 71 ALA A O 1
ATOM 584 N N . SER A 1 72 ? -1.268 -8.901 -13.470 1.00 92.38 72 SER A N 1
ATOM 585 C CA . SER A 1 72 ? -1.824 -8.359 -14.715 1.00 92.38 72 SER A CA 1
ATOM 586 C C . SER A 1 72 ? -1.008 -7.172 -15.226 1.00 92.38 72 SER A C 1
ATOM 588 O O . SER A 1 72 ? -0.659 -7.121 -16.404 1.00 92.38 72 SER A O 1
ATOM 590 N N . PHE A 1 73 ? -0.631 -6.247 -14.342 1.00 88.62 73 PHE A N 1
ATOM 591 C CA . PHE A 1 73 ? 0.184 -5.087 -14.694 1.00 88.62 73 PHE A CA 1
ATOM 592 C C . PHE A 1 73 ? 1.575 -5.500 -15.199 1.00 88.62 73 PHE A C 1
ATOM 594 O O . PHE A 1 73 ? 2.033 -5.012 -16.231 1.00 88.62 73 PHE A O 1
ATOM 601 N N . GLN A 1 74 ? 2.208 -6.479 -14.544 1.00 87.31 74 GLN A N 1
ATOM 602 C CA . GLN A 1 74 ? 3.493 -7.033 -14.977 1.00 87.31 74 GLN A CA 1
ATOM 603 C C . GLN A 1 74 ? 3.403 -7.718 -16.350 1.00 87.31 74 GLN A C 1
ATOM 605 O O . GLN A 1 74 ? 4.327 -7.617 -17.163 1.00 87.31 74 GLN A O 1
ATOM 610 N N . LEU A 1 75 ? 2.297 -8.414 -16.636 1.00 88.62 75 LEU A N 1
ATOM 611 C CA . LEU A 1 75 ? 2.048 -8.993 -17.956 1.00 88.62 75 LEU A CA 1
ATOM 612 C C . LEU A 1 75 ? 1.916 -7.900 -19.021 1.00 88.62 75 LEU A C 1
ATOM 614 O O . LEU A 1 75 ? 2.581 -7.986 -20.053 1.00 88.62 75 LEU A O 1
ATOM 618 N N . LEU A 1 76 ? 1.131 -6.852 -18.763 1.00 89.75 76 LEU A N 1
ATOM 619 C CA . LEU A 1 76 ? 0.970 -5.724 -19.688 1.00 89.75 76 LEU A CA 1
ATOM 620 C C . LEU A 1 76 ? 2.294 -4.992 -19.953 1.00 89.75 76 LEU A C 1
ATOM 622 O O . LEU A 1 76 ? 2.586 -4.643 -21.100 1.00 89.75 76 LEU A O 1
ATOM 626 N N . TYR A 1 77 ? 3.126 -4.824 -18.921 1.00 85.06 77 TYR A N 1
ATOM 627 C CA . TYR A 1 77 ? 4.472 -4.264 -19.051 1.00 85.06 77 TYR A CA 1
ATOM 628 C C . TYR A 1 77 ? 5.370 -5.154 -19.924 1.00 85.06 77 TYR A C 1
ATOM 630 O O . TYR A 1 77 ? 6.048 -4.678 -20.833 1.00 85.06 77 TYR A O 1
ATOM 638 N N . LYS A 1 78 ? 5.316 -6.481 -19.737 1.00 85.12 78 LYS A N 1
ATOM 639 C CA . LYS A 1 78 ? 6.060 -7.447 -20.565 1.00 85.12 78 LYS A CA 1
ATOM 640 C C . LYS A 1 78 ? 5.663 -7.378 -22.043 1.00 85.12 78 LYS A C 1
ATOM 642 O O . LYS A 1 78 ? 6.529 -7.510 -22.906 1.00 85.12 78 LYS A O 1
ATOM 647 N N . PHE A 1 79 ? 4.380 -7.176 -22.338 1.00 88.75 79 PHE A N 1
ATOM 648 C CA . PHE A 1 79 ? 3.884 -7.006 -23.706 1.00 88.75 79 PHE A CA 1
ATOM 649 C C . PHE A 1 79 ? 4.145 -5.607 -24.285 1.00 88.75 79 PHE A C 1
ATOM 651 O O . PHE A 1 79 ? 3.734 -5.345 -25.411 1.00 88.75 79 PHE A O 1
ATOM 658 N N . LYS A 1 80 ? 4.843 -4.721 -23.554 1.00 84.25 80 LYS A N 1
ATOM 659 C CA . LYS A 1 80 ? 5.115 -3.324 -23.939 1.00 84.25 80 LYS A CA 1
ATOM 660 C C . LYS A 1 80 ? 3.849 -2.507 -24.222 1.00 84.25 80 LYS A C 1
ATOM 662 O O . LYS A 1 80 ? 3.901 -1.502 -24.923 1.00 84.25 80 LYS A O 1
ATOM 667 N N . ILE A 1 81 ? 2.713 -2.939 -23.675 1.00 88.31 81 ILE A N 1
ATOM 668 C CA . ILE A 1 81 ? 1.457 -2.178 -23.704 1.00 88.31 81 ILE A CA 1
ATOM 669 C C . ILE A 1 81 ? 1.552 -1.027 -22.694 1.00 88.31 81 ILE A C 1
ATOM 671 O O . ILE A 1 81 ? 1.030 0.060 -22.912 1.00 88.31 81 ILE A O 1
ATOM 675 N N . VAL A 1 82 ? 2.254 -1.276 -21.588 1.00 84.00 82 VAL A N 1
ATOM 676 C CA . VAL A 1 82 ? 2.473 -0.344 -20.484 1.00 84.00 82 VAL A CA 1
ATOM 677 C C . VAL A 1 82 ? 3.954 0.020 -20.451 1.00 84.00 82 VAL A C 1
ATOM 679 O O . VAL A 1 82 ? 4.813 -0.858 -20.442 1.00 84.00 82 VAL A O 1
ATOM 682 N N . ASN A 1 83 ? 4.233 1.321 -20.407 1.00 80.69 83 ASN A N 1
ATOM 683 C CA . ASN A 1 83 ? 5.580 1.883 -20.253 1.00 80.69 83 ASN A CA 1
ATOM 684 C C . ASN A 1 83 ? 5.772 2.442 -18.838 1.00 80.69 83 ASN A C 1
ATOM 686 O O . ASN A 1 83 ? 4.795 2.632 -18.114 1.00 80.69 83 ASN A O 1
ATOM 690 N N . ASP A 1 84 ? 7.004 2.813 -18.485 1.00 75.81 84 ASP A N 1
ATOM 691 C CA . ASP A 1 84 ? 7.346 3.387 -17.173 1.00 75.81 84 ASP A CA 1
ATOM 692 C C . ASP A 1 84 ? 6.426 4.551 -16.770 1.00 75.81 84 ASP A C 1
ATOM 694 O O . ASP A 1 84 ? 6.005 4.641 -15.622 1.00 75.81 84 ASP A O 1
ATOM 698 N N . PHE A 1 85 ? 6.017 5.382 -17.732 1.00 76.50 85 PHE A N 1
ATOM 699 C CA . PHE A 1 85 ? 5.038 6.454 -17.530 1.00 76.50 85 PHE A CA 1
ATOM 700 C C . PHE A 1 85 ? 3.716 5.977 -16.901 1.00 76.50 85 PHE A C 1
ATOM 702 O O . PHE A 1 85 ? 3.215 6.575 -15.950 1.00 76.50 85 PHE A O 1
ATOM 709 N N . HIS A 1 86 ? 3.160 4.876 -17.403 1.00 82.75 86 HIS A N 1
ATOM 710 C CA . HIS A 1 86 ? 1.906 4.315 -16.902 1.00 82.75 86 HIS A CA 1
ATOM 711 C C . HIS A 1 86 ? 2.080 3.759 -15.488 1.00 82.75 86 HIS A C 1
ATOM 713 O O . HIS A 1 86 ? 1.172 3.859 -14.667 1.00 82.75 86 HIS A O 1
ATOM 719 N N . THR A 1 87 ? 3.263 3.227 -15.178 1.00 78.12 87 THR A N 1
ATOM 720 C CA . THR A 1 87 ? 3.619 2.788 -13.828 1.00 78.12 87 THR A CA 1
ATOM 721 C C . THR A 1 87 ? 3.637 3.963 -12.851 1.00 78.12 87 THR A C 1
ATOM 723 O O . THR A 1 87 ? 3.118 3.821 -11.746 1.00 78.12 87 THR A O 1
ATOM 726 N N . ILE A 1 88 ? 4.173 5.129 -13.248 1.00 76.50 88 ILE A N 1
ATOM 727 C CA . ILE A 1 88 ? 4.169 6.348 -12.409 1.00 76.50 88 ILE A CA 1
ATOM 728 C C . ILE A 1 88 ? 2.733 6.793 -12.137 1.00 76.50 88 ILE A C 1
ATOM 730 O O . ILE A 1 88 ? 2.376 7.089 -10.997 1.00 76.50 88 ILE A O 1
ATOM 734 N N . LEU A 1 89 ? 1.892 6.815 -13.173 1.00 81.88 89 LEU A N 1
ATOM 735 C CA . LEU A 1 89 ? 0.485 7.181 -13.020 1.00 81.88 89 LEU A CA 1
ATOM 736 C C . LEU A 1 89 ? -0.261 6.209 -12.103 1.00 81.88 89 LEU A C 1
ATOM 738 O O . LEU A 1 89 ? -1.029 6.643 -11.246 1.00 81.88 89 LEU A O 1
ATOM 742 N N . PHE A 1 90 ? -0.014 4.907 -12.243 1.00 83.69 90 PHE A N 1
ATOM 743 C CA . PHE A 1 90 ? -0.642 3.889 -11.411 1.00 83.69 90 PHE A CA 1
ATOM 744 C C . PHE A 1 90 ? -0.285 4.067 -9.929 1.00 83.69 90 PHE A C 1
ATOM 746 O O . PHE A 1 90 ? -1.181 4.193 -9.092 1.00 83.69 90 PHE A O 1
ATOM 753 N N . THR A 1 91 ? 1.002 4.160 -9.589 1.00 78.75 91 THR A N 1
ATOM 754 C CA . THR A 1 91 ? 1.435 4.336 -8.192 1.00 78.75 91 THR A CA 1
ATOM 755 C C . THR A 1 91 ? 1.006 5.687 -7.619 1.00 78.75 91 THR A C 1
ATOM 757 O O . THR A 1 91 ? 0.545 5.746 -6.477 1.00 78.75 91 THR A O 1
ATOM 760 N N . GLY A 1 92 ? 1.068 6.757 -8.417 1.00 79.81 92 GLY A N 1
ATOM 761 C CA . GLY A 1 92 ? 0.558 8.075 -8.040 1.00 79.81 92 GLY A CA 1
ATOM 762 C C . GLY A 1 92 ? -0.946 8.056 -7.752 1.00 79.81 92 GLY A C 1
ATOM 763 O O . GLY A 1 92 ? -1.389 8.609 -6.747 1.00 79.81 92 GLY A O 1
ATOM 764 N N . SER A 1 93 ? -1.736 7.352 -8.568 1.00 84.50 93 SER A N 1
ATOM 765 C CA . SER A 1 93 ? -3.182 7.219 -8.350 1.00 84.50 93 SER A CA 1
ATOM 766 C C . SER A 1 93 ? -3.514 6.488 -7.045 1.00 84.50 93 SER A C 1
ATOM 768 O O . SER A 1 93 ? -4.386 6.938 -6.303 1.00 84.50 93 SER A O 1
ATOM 770 N N . LEU A 1 94 ? -2.767 5.434 -6.692 1.00 84.12 94 LEU A N 1
ATOM 771 C CA . LEU A 1 94 ? -2.923 4.732 -5.411 1.00 84.12 94 LEU A CA 1
ATOM 772 C C . LEU A 1 94 ? -2.623 5.648 -4.219 1.00 84.12 94 LEU A C 1
ATOM 774 O O . LEU A 1 94 ? -3.360 5.645 -3.232 1.00 84.12 94 LEU A O 1
ATOM 778 N N . GLN A 1 95 ? -1.570 6.463 -4.311 1.00 83.25 95 GLN A N 1
ATOM 779 C CA . GLN A 1 95 ? -1.232 7.441 -3.274 1.00 83.25 95 GLN A CA 1
ATOM 780 C C . GLN A 1 95 ? -2.330 8.501 -3.119 1.00 83.25 95 GLN A C 1
ATOM 782 O O . GLN A 1 95 ? -2.714 8.828 -1.996 1.00 83.25 95 GLN A O 1
ATOM 787 N N . ILE A 1 96 ? -2.894 8.987 -4.228 1.00 84.94 96 ILE A N 1
ATOM 788 C CA . ILE A 1 96 ? -4.026 9.923 -4.214 1.00 84.94 96 ILE A CA 1
ATOM 789 C C . ILE A 1 96 ? -5.255 9.283 -3.556 1.00 84.94 96 ILE A C 1
ATOM 791 O O . ILE A 1 96 ? -5.887 9.921 -2.714 1.00 84.94 96 ILE A O 1
ATOM 795 N N . ILE A 1 97 ? -5.570 8.020 -3.866 1.00 86.06 97 ILE A N 1
ATOM 796 C CA . ILE A 1 97 ? -6.676 7.287 -3.228 1.00 86.06 97 ILE A CA 1
ATOM 797 C C . ILE A 1 97 ? -6.484 7.240 -1.708 1.00 86.06 97 ILE A C 1
ATOM 799 O O . ILE A 1 97 ? -7.428 7.530 -0.971 1.00 86.06 97 ILE A O 1
ATOM 803 N N . ILE A 1 98 ? -5.273 6.943 -1.224 1.00 83.50 98 ILE A N 1
ATOM 804 C CA . ILE A 1 98 ? -4.960 6.939 0.216 1.00 83.50 98 ILE A CA 1
ATOM 805 C C . ILE A 1 98 ? -5.223 8.318 0.840 1.00 83.50 98 ILE A C 1
ATOM 807 O O . ILE A 1 98 ? -5.851 8.404 1.899 1.00 83.50 98 ILE A O 1
ATOM 811 N N . ILE A 1 99 ? -4.786 9.393 0.177 1.00 84.38 99 ILE A N 1
ATOM 812 C CA . ILE A 1 99 ? -4.994 10.771 0.644 1.00 84.38 99 ILE A CA 1
ATOM 813 C C . ILE A 1 99 ? -6.493 11.095 0.717 1.00 84.38 99 ILE A C 1
ATOM 815 O O . ILE A 1 99 ? -6.960 11.564 1.754 1.00 84.38 99 ILE A O 1
ATOM 819 N N . ILE A 1 100 ? -7.263 10.801 -0.337 1.00 85.50 100 ILE A N 1
ATOM 820 C CA . ILE A 1 100 ? -8.717 11.037 -0.377 1.00 85.50 100 ILE A CA 1
ATOM 821 C C . ILE A 1 100 ? -9.416 10.272 0.747 1.00 85.50 100 ILE A C 1
ATOM 823 O O . ILE A 1 100 ? -10.222 10.845 1.480 1.00 85.50 100 ILE A O 1
ATOM 827 N N . CYS A 1 101 ? -9.081 8.993 0.923 1.00 84.38 101 CYS A N 1
ATOM 828 C CA . CYS A 1 101 ? -9.649 8.162 1.979 1.00 84.38 101 CYS A CA 1
ATOM 829 C C . CYS A 1 101 ? -9.395 8.777 3.364 1.00 84.38 101 CYS A C 1
ATOM 831 O O . CYS A 1 101 ? -10.304 8.854 4.193 1.00 84.38 101 CYS A O 1
ATOM 833 N N . TYR A 1 102 ? -8.188 9.290 3.608 1.00 81.44 102 TYR A N 1
ATOM 834 C CA . TYR A 1 102 ? -7.875 9.964 4.864 1.00 81.44 102 TYR A CA 1
ATOM 835 C C . TYR A 1 102 ? -8.650 11.275 5.049 1.00 81.44 102 TYR A C 1
ATOM 837 O O . TYR A 1 102 ? -9.142 11.550 6.144 1.00 81.44 102 TYR A O 1
ATOM 845 N N . VAL A 1 103 ? -8.787 12.082 3.996 1.00 82.88 103 VAL A N 1
ATOM 846 C CA . VAL A 1 103 ? -9.575 13.322 4.040 1.00 82.88 103 VAL A CA 1
ATOM 847 C C . VAL A 1 103 ? -11.030 13.014 4.402 1.00 82.88 103 VAL A C 1
ATOM 849 O O . VAL A 1 103 ? -11.578 13.637 5.313 1.00 82.88 103 VAL A O 1
ATOM 852 N N . LEU A 1 104 ? -11.633 11.997 3.776 1.00 82.44 104 LEU A N 1
ATOM 853 C CA . LEU A 1 104 ? -12.982 11.526 4.115 1.00 82.44 104 LEU A CA 1
ATOM 854 C C . LEU A 1 104 ? -13.081 11.092 5.581 1.00 82.44 104 LEU A C 1
ATOM 856 O O . LEU A 1 104 ? -14.023 11.472 6.279 1.00 82.44 104 LEU A O 1
ATOM 860 N N . PHE A 1 105 ? -12.091 10.348 6.075 1.00 80.12 105 PHE A N 1
ATOM 861 C CA . PHE A 1 105 ? -12.027 9.950 7.479 1.00 80.12 105 PHE A CA 1
ATOM 862 C C . PHE A 1 105 ? -11.947 11.158 8.427 1.00 80.12 105 PHE A C 1
ATOM 864 O O . PHE A 1 105 ? -12.637 11.195 9.449 1.00 80.12 105 PHE A O 1
ATOM 871 N N . PHE A 1 106 ? -11.144 12.168 8.091 1.00 78.44 106 PHE A N 1
ATOM 872 C CA . PHE A 1 106 ? -11.011 13.387 8.886 1.00 78.44 106 PHE A CA 1
ATOM 873 C C . PHE A 1 106 ? -12.337 14.155 8.980 1.00 78.44 106 PHE A C 1
ATOM 875 O O . PHE A 1 106 ? -12.762 14.514 10.082 1.00 78.44 106 PHE A O 1
ATOM 882 N N . PHE A 1 107 ? -13.040 14.334 7.858 1.00 77.50 107 PHE A N 1
ATOM 883 C CA . PHE A 1 107 ? -14.361 14.968 7.845 1.00 77.50 107 PHE A CA 1
ATOM 884 C C . PHE A 1 107 ? -15.403 14.160 8.622 1.00 77.50 107 PHE A C 1
ATOM 886 O O . PHE A 1 107 ? -16.141 14.729 9.431 1.00 77.50 107 PHE A O 1
ATOM 893 N N . TYR A 1 108 ? -15.427 12.836 8.448 1.00 78.31 108 TYR A N 1
ATOM 894 C CA . TYR A 1 108 ? -16.307 11.953 9.214 1.00 78.31 108 TYR A CA 1
ATOM 895 C C . TYR A 1 108 ? -16.070 12.091 10.724 1.00 78.31 108 TYR A C 1
ATOM 897 O O . TYR A 1 108 ? -17.023 12.201 11.499 1.00 78.31 108 TYR A O 1
ATOM 905 N N . LYS A 1 109 ? -14.803 12.152 11.153 1.00 71.56 109 LYS A N 1
ATOM 906 C CA . LYS A 1 109 ? -14.431 12.336 12.560 1.00 71.56 109 LYS A CA 1
ATOM 907 C C . LYS A 1 109 ? -14.978 13.648 13.126 1.00 71.56 109 LYS A C 1
ATOM 909 O O . LYS A 1 109 ? -15.576 13.632 14.200 1.00 71.56 109 LYS A O 1
ATOM 914 N N . ILE A 1 110 ? -14.801 14.763 12.415 1.00 69.88 110 ILE A N 1
ATOM 915 C CA . ILE A 1 110 ? -15.317 16.078 12.836 1.00 69.88 110 ILE A CA 1
ATOM 916 C C . ILE A 1 110 ? -16.843 16.047 12.956 1.00 69.88 110 ILE A C 1
ATOM 918 O O . ILE A 1 110 ? -17.401 16.531 13.942 1.00 69.88 110 ILE A O 1
ATOM 922 N N . PHE A 1 111 ? -17.521 15.447 11.977 1.00 71.50 111 PHE A N 1
ATOM 923 C CA . PHE A 1 111 ? -18.978 15.360 11.972 1.00 71.50 111 PHE A CA 1
ATOM 924 C C . PHE A 1 111 ? -19.513 14.509 13.132 1.00 71.50 111 PHE A C 1
ATOM 926 O O . PHE A 1 111 ? -20.461 14.905 13.809 1.00 71.50 111 PHE A O 1
ATOM 933 N N . LYS A 1 112 ? -18.881 13.362 13.411 1.00 67.88 112 LYS A N 1
ATOM 934 C CA . LYS A 1 112 ? -19.280 12.467 14.506 1.00 67.88 112 LYS A CA 1
ATOM 935 C C . LYS A 1 112 ? -19.029 13.086 15.885 1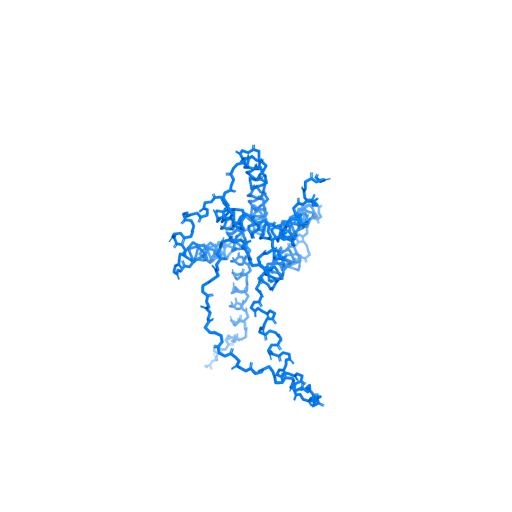.00 67.88 112 LYS A C 1
ATOM 937 O O . LYS A 1 112 ? -19.902 12.995 16.744 1.00 67.88 112 LYS A O 1
ATOM 942 N N . LEU A 1 113 ? -17.895 13.771 16.075 1.00 60.31 113 LEU A N 1
ATOM 943 C CA . LEU A 1 113 ? -17.578 14.492 17.318 1.00 60.31 113 LEU A CA 1
ATOM 944 C C . LEU A 1 113 ? -18.598 15.593 17.635 1.00 60.31 113 LEU A C 1
ATOM 946 O O . LEU A 1 113 ? -18.910 15.811 18.800 1.00 60.31 113 LEU A O 1
ATOM 950 N N . LYS A 1 114 ? -19.169 16.248 16.617 1.00 58.66 114 LYS A N 1
ATOM 951 C CA . LYS A 1 114 ? -20.234 17.245 16.810 1.00 58.66 114 LYS A CA 1
ATOM 952 C C . LYS A 1 114 ? -21.588 16.649 17.210 1.00 58.66 114 LYS A C 1
ATOM 954 O O . LYS A 1 114 ? -22.413 17.377 17.750 1.00 58.66 114 LYS A O 1
ATOM 959 N N . LYS A 1 115 ? -21.850 15.368 16.925 1.00 57.53 115 LYS A N 1
ATOM 960 C CA . LYS A 1 115 ? -23.197 14.775 17.028 1.00 57.53 115 LYS A CA 1
ATOM 961 C C . LYS A 1 115 ? -23.435 13.958 18.305 1.00 57.53 115 LYS A C 1
ATOM 963 O O . LYS A 1 115 ? -24.584 13.678 18.630 1.00 57.53 115 LYS A O 1
ATOM 968 N N . ASN A 1 116 ? -22.388 13.574 19.036 1.00 52.09 116 ASN A N 1
ATOM 969 C CA . ASN A 1 116 ? -22.501 12.616 20.137 1.00 52.09 116 ASN A CA 1
ATOM 970 C C . ASN A 1 116 ? -22.299 13.262 21.516 1.00 52.09 116 ASN A C 1
ATOM 972 O O . ASN A 1 116 ? -21.181 13.344 22.017 1.00 52.09 116 ASN A O 1
ATOM 976 N N . ILE A 1 117 ? -23.408 13.677 22.135 1.00 55.03 117 ILE A N 1
ATOM 977 C CA . ILE A 1 117 ? -23.457 14.193 23.516 1.00 55.03 117 ILE A CA 1
ATOM 978 C C . ILE A 1 117 ? -23.646 13.050 24.539 1.00 55.03 117 ILE A C 1
ATOM 980 O O . ILE A 1 117 ? -23.151 13.153 25.657 1.00 55.03 117 ILE A O 1
ATOM 984 N N . ASP A 1 118 ? -24.213 11.904 24.135 1.00 54.41 118 ASP A N 1
ATOM 985 C CA . ASP A 1 118 ? -24.477 10.769 25.032 1.00 54.41 118 ASP A CA 1
ATOM 986 C C . ASP A 1 118 ? -23.822 9.467 24.566 1.00 54.41 118 ASP A C 1
ATOM 988 O O . ASP A 1 118 ? -24.273 8.799 23.628 1.00 54.41 118 ASP A O 1
ATOM 992 N N . HIS A 1 119 ? -22.762 9.050 25.262 1.00 57.72 119 HIS A N 1
ATOM 993 C CA . HIS A 1 119 ? -22.136 7.745 25.054 1.00 57.72 119 HIS A CA 1
ATOM 994 C C . HIS A 1 119 ? -21.973 6.971 26.355 1.00 57.72 119 HIS A C 1
ATOM 996 O O . HIS A 1 119 ? -21.361 7.455 27.307 1.00 57.72 119 HIS A O 1
ATOM 1002 N N . SER A 1 120 ? -22.489 5.738 26.345 1.00 64.56 120 SER A N 1
ATOM 1003 C CA . SER A 1 120 ? -22.223 4.710 27.345 1.00 64.56 120 SER A CA 1
ATOM 1004 C C . SER A 1 120 ? -20.724 4.394 27.421 1.00 64.56 120 SER A C 1
ATOM 1006 O O . SER A 1 120 ? -19.994 4.524 26.435 1.00 64.56 120 SER A O 1
ATOM 1008 N N . LEU A 1 121 ? -20.262 3.944 28.590 1.00 59.41 121 LEU A N 1
ATOM 1009 C CA . LEU A 1 121 ? -18.853 3.633 28.874 1.00 59.41 121 LEU A CA 1
ATOM 1010 C C . LEU A 1 121 ? -18.193 2.706 27.834 1.00 59.41 121 LEU A C 1
ATOM 1012 O O . LEU A 1 121 ? -17.044 2.941 27.465 1.00 59.41 121 LEU A O 1
ATOM 1016 N N . SER A 1 122 ? -18.913 1.713 27.295 1.00 61.91 122 SER A N 1
ATOM 1017 C CA . SER A 1 122 ? -18.355 0.807 26.276 1.00 61.91 122 SER A CA 1
ATOM 1018 C C . SER A 1 122 ? -18.106 1.497 24.930 1.00 61.91 122 SER A C 1
ATOM 1020 O O . SER A 1 122 ? -17.077 1.255 24.301 1.00 61.91 122 SER A O 1
ATOM 1022 N N . LYS A 1 123 ? -19.002 2.405 24.509 1.00 62.72 123 LYS A N 1
ATOM 1023 C CA . LYS A 1 123 ? -18.817 3.205 23.289 1.00 62.72 123 LYS A CA 1
ATOM 1024 C C . LYS A 1 123 ? -17.626 4.145 23.437 1.00 62.72 123 LYS A C 1
ATOM 1026 O O . LYS A 1 123 ? -16.849 4.279 22.501 1.00 62.72 123 LYS A O 1
ATOM 1031 N N . ARG A 1 124 ? -17.448 4.732 24.626 1.00 63.91 124 ARG A N 1
ATOM 1032 C CA . ARG A 1 124 ? -16.306 5.610 24.921 1.00 63.91 124 ARG A CA 1
ATOM 1033 C C . ARG A 1 124 ? -14.972 4.859 24.881 1.00 63.91 124 ARG A C 1
ATOM 1035 O O . ARG A 1 124 ? -14.019 5.368 24.303 1.00 63.91 124 ARG A O 1
ATOM 1042 N N . TYR A 1 125 ? -14.915 3.637 25.415 1.00 64.69 125 TYR A N 1
ATOM 1043 C CA . TYR A 1 125 ? -13.716 2.793 25.334 1.00 64.69 125 TYR A CA 1
ATOM 1044 C C . TYR A 1 125 ? -13.351 2.434 23.886 1.00 64.69 125 TYR A C 1
ATOM 1046 O O . TYR A 1 125 ? -12.207 2.621 23.473 1.00 64.69 125 TYR A O 1
ATOM 1054 N N . GLN A 1 126 ? -14.332 1.983 23.093 1.00 63.72 126 GLN A N 1
ATOM 1055 C CA . GLN A 1 126 ? -14.119 1.679 21.673 1.00 63.72 126 GLN A CA 1
ATOM 1056 C C . GLN A 1 126 ? -13.670 2.915 20.886 1.00 63.72 126 GLN A C 1
ATOM 1058 O O . GLN A 1 126 ? -12.816 2.815 20.009 1.00 63.72 126 GLN A O 1
ATOM 1063 N N . GLU A 1 127 ? -14.207 4.096 21.192 1.00 65.19 127 GLU A N 1
ATOM 1064 C CA . GLU A 1 127 ? -13.754 5.341 20.572 1.00 65.19 127 GLU A CA 1
ATOM 1065 C C . GLU A 1 127 ? -12.317 5.697 20.955 1.00 65.19 127 GLU A C 1
ATOM 1067 O O . GLU A 1 127 ? -11.553 6.101 20.082 1.00 65.19 127 GLU A O 1
ATOM 1072 N N . GLU A 1 128 ? -11.904 5.496 22.206 1.00 65.75 128 GLU A N 1
ATOM 1073 C CA . GLU A 1 128 ? -10.532 5.777 22.637 1.00 65.75 128 GLU A CA 1
ATOM 1074 C C . GLU A 1 128 ? -9.503 4.828 21.993 1.00 65.75 128 GLU A C 1
ATOM 1076 O O . GLU A 1 128 ? -8.433 5.262 21.554 1.00 65.75 128 GLU A O 1
ATOM 1081 N N . GLU A 1 129 ? -9.826 3.540 21.861 1.00 64.94 129 GLU A N 1
ATOM 1082 C CA . GLU A 1 129 ? -8.965 2.570 21.173 1.00 64.94 129 GLU A CA 1
ATOM 1083 C C . GLU A 1 129 ? -8.883 2.848 19.660 1.00 64.94 129 GLU A C 1
ATOM 1085 O O . GLU A 1 129 ? -7.804 2.803 19.053 1.00 64.94 129 GLU A O 1
ATOM 1090 N N . ASN A 1 130 ? -10.000 3.261 19.061 1.00 64.50 130 ASN A N 1
ATOM 1091 C CA . ASN A 1 130 ? -10.050 3.726 17.679 1.00 64.50 130 ASN A CA 1
ATOM 1092 C C . ASN A 1 130 ? -9.272 5.035 17.475 1.00 64.50 130 ASN A C 1
ATOM 1094 O O . ASN A 1 130 ? -8.632 5.208 16.439 1.00 64.50 130 ASN A O 1
ATOM 1098 N N . LEU A 1 131 ? -9.250 5.940 18.460 1.00 65.12 131 LEU A N 1
ATOM 1099 C CA . LEU A 1 131 ? -8.447 7.166 18.424 1.00 65.12 131 LEU A CA 1
ATOM 1100 C C . LEU A 1 131 ? -6.943 6.874 18.488 1.00 65.12 131 LEU A C 1
ATOM 1102 O O . LEU A 1 131 ? -6.180 7.506 17.754 1.00 65.12 131 LEU A O 1
ATOM 1106 N N . LYS A 1 132 ? -6.517 5.894 19.296 1.00 66.12 132 LYS A N 1
ATOM 1107 C CA . LYS A 1 132 ? -5.124 5.404 19.310 1.00 66.12 132 LYS A CA 1
ATOM 1108 C C . LYS A 1 132 ? -4.744 4.740 17.985 1.00 66.12 132 LYS A C 1
ATOM 1110 O O . LYS A 1 132 ? -3.639 4.929 17.491 1.00 66.12 132 LYS A O 1
ATOM 1115 N N . SER A 1 133 ? -5.668 4.018 17.359 1.00 64.50 133 SER A N 1
ATOM 1116 C CA . SER A 1 133 ? -5.444 3.470 16.015 1.00 64.50 133 SER A CA 1
ATOM 1117 C C . SER A 1 133 ? -5.399 4.573 14.944 1.00 64.50 133 SER A C 1
ATOM 1119 O O . SER A 1 133 ? -4.604 4.508 14.008 1.00 64.50 133 SER A O 1
ATOM 1121 N N . ALA A 1 134 ? -6.185 5.640 15.103 1.00 65.31 134 ALA A N 1
ATOM 1122 C CA . ALA A 1 134 ? -6.187 6.788 14.200 1.00 65.31 134 ALA A CA 1
ATOM 1123 C C . ALA A 1 134 ? -4.926 7.664 14.319 1.00 65.31 134 ALA A C 1
ATOM 1125 O O . ALA A 1 134 ? -4.532 8.292 13.336 1.00 65.31 134 ALA A O 1
ATOM 1126 N N . SER A 1 135 ? -4.261 7.717 15.482 1.00 67.12 135 SER A N 1
ATOM 1127 C CA . SER A 1 135 ? -2.974 8.417 15.599 1.00 67.12 135 SER A CA 1
ATOM 1128 C C . SER A 1 135 ? -1.874 7.721 14.796 1.00 67.12 135 SER A C 1
ATOM 1130 O O . SER A 1 135 ? -1.042 8.405 14.210 1.00 67.12 135 SER A O 1
ATOM 1132 N N . LEU A 1 136 ? -1.915 6.390 14.678 1.00 67.44 136 LEU A N 1
ATOM 1133 C CA . LEU A 1 136 ? -1.015 5.635 13.800 1.00 67.44 136 LEU A CA 1
ATOM 1134 C C . LEU A 1 136 ? -1.271 5.928 12.317 1.00 67.44 136 LEU A C 1
ATOM 1136 O O . LEU A 1 136 ? -0.328 6.055 11.535 1.00 67.44 136 LEU A O 1
ATOM 1140 N N . LEU A 1 137 ? -2.538 6.121 11.941 1.00 70.81 137 LEU A N 1
ATOM 1141 C CA . LEU A 1 137 ? -2.918 6.471 10.572 1.00 70.81 137 LEU A CA 1
ATOM 1142 C C . LEU A 1 137 ? -2.326 7.819 10.123 1.00 70.81 137 LEU A C 1
ATOM 1144 O O . LEU A 1 137 ? -2.025 7.981 8.942 1.00 70.81 137 LEU A O 1
ATOM 1148 N N . LYS A 1 138 ? -2.087 8.759 11.053 1.00 74.50 138 LYS A N 1
ATOM 1149 C CA . LYS A 1 138 ? -1.393 10.025 10.753 1.00 74.50 138 LYS A CA 1
ATOM 1150 C C . LYS A 1 138 ? 0.019 9.792 10.226 1.00 74.50 138 LYS A C 1
ATOM 1152 O O . LYS A 1 138 ? 0.395 10.420 9.246 1.00 74.50 138 LYS A O 1
ATOM 1157 N N . TYR A 1 139 ? 0.778 8.878 10.834 1.00 75.06 139 TYR A N 1
ATOM 1158 C CA . TYR A 1 139 ? 2.131 8.567 10.369 1.00 75.06 139 TYR A CA 1
ATOM 1159 C C . TYR A 1 139 ? 2.096 7.938 8.977 1.00 75.06 139 TYR A C 1
ATOM 1161 O O . TYR A 1 139 ? 2.818 8.394 8.094 1.00 75.06 139 TYR A O 1
ATOM 1169 N N . ILE A 1 140 ? 1.204 6.966 8.747 1.00 75.62 140 ILE A N 1
ATOM 1170 C CA . ILE A 1 140 ? 1.018 6.361 7.417 1.00 75.62 140 ILE A CA 1
ATOM 1171 C C . ILE A 1 140 ? 0.715 7.443 6.377 1.00 75.62 140 ILE A C 1
ATOM 1173 O O . ILE A 1 140 ? 1.327 7.451 5.309 1.00 75.62 140 ILE A O 1
ATOM 1177 N N . LEU A 1 141 ? -0.173 8.389 6.693 1.00 77.69 141 LEU A N 1
ATOM 1178 C CA . LEU A 1 141 ? -0.481 9.498 5.799 1.00 77.69 141 LEU A CA 1
ATOM 1179 C C . LEU A 1 141 ? 0.738 10.385 5.543 1.00 77.69 141 LEU A C 1
ATOM 1181 O O . LEU A 1 141 ? 1.034 10.654 4.386 1.00 77.69 141 LEU A O 1
ATOM 1185 N N . SER A 1 142 ? 1.446 10.833 6.581 1.00 77.94 142 SER A N 1
ATOM 1186 C CA . SER A 1 142 ? 2.615 11.707 6.424 1.00 77.94 142 SER A CA 1
ATOM 1187 C C . SER A 1 142 ? 3.671 11.075 5.520 1.00 77.94 142 SER A C 1
ATOM 1189 O O . SER A 1 142 ? 4.168 11.731 4.608 1.00 77.94 142 SER A O 1
ATOM 1191 N N . PHE A 1 143 ? 3.957 9.785 5.703 1.00 78.69 143 PHE A N 1
ATOM 1192 C CA . PHE A 1 143 ? 4.880 9.057 4.834 1.00 78.69 143 PHE A CA 1
ATOM 1193 C C . PHE A 1 143 ? 4.327 8.845 3.423 1.00 78.69 143 PHE A C 1
ATOM 1195 O O . PHE A 1 143 ? 5.085 8.940 2.462 1.00 78.69 143 PHE A O 1
ATOM 1202 N N . THR A 1 144 ? 3.018 8.631 3.269 1.00 78.31 144 THR A N 1
ATOM 1203 C CA . THR A 1 144 ? 2.386 8.528 1.943 1.00 78.31 144 THR A CA 1
ATOM 1204 C C . THR A 1 144 ? 2.445 9.858 1.193 1.00 78.31 144 THR A C 1
ATOM 1206 O O . THR A 1 144 ? 2.731 9.873 0.001 1.00 78.31 144 THR A O 1
ATOM 1209 N N . VAL A 1 145 ? 2.237 10.983 1.881 1.00 81.06 145 VAL A N 1
ATOM 1210 C CA . VAL A 1 145 ? 2.367 12.328 1.307 1.00 81.06 145 VAL A CA 1
ATOM 1211 C C . VAL A 1 145 ? 3.819 12.607 0.931 1.00 81.06 145 VAL A C 1
ATOM 1213 O O . VAL A 1 145 ? 4.066 13.091 -0.165 1.00 81.06 145 VAL A O 1
ATOM 1216 N N . LEU A 1 146 ? 4.790 12.249 1.777 1.00 82.56 146 LEU A N 1
ATOM 1217 C CA . LEU A 1 146 ? 6.213 12.358 1.432 1.00 82.56 146 LEU A CA 1
ATOM 1218 C C . LEU A 1 146 ? 6.563 11.523 0.192 1.00 82.56 146 LEU A C 1
ATOM 1220 O O . LEU A 1 146 ? 7.213 12.028 -0.721 1.00 82.56 146 LEU A O 1
ATOM 1224 N N . ALA A 1 147 ? 6.088 10.278 0.132 1.00 78.88 147 ALA A N 1
ATOM 1225 C CA . ALA A 1 147 ? 6.266 9.387 -1.011 1.00 78.88 147 ALA A CA 1
ATOM 1226 C C . ALA A 1 147 ? 5.611 9.943 -2.290 1.00 78.88 147 ALA A C 1
ATOM 1228 O O . ALA A 1 147 ? 6.196 9.852 -3.369 1.00 78.88 147 ALA A O 1
ATOM 1229 N N . ALA A 1 148 ? 4.431 10.557 -2.175 1.00 79.88 148 ALA A N 1
ATOM 1230 C CA . ALA A 1 148 ? 3.735 11.197 -3.287 1.00 79.88 148 ALA A CA 1
ATOM 1231 C C . ALA A 1 148 ? 4.462 12.449 -3.782 1.00 79.88 148 ALA A C 1
ATOM 1233 O O . ALA A 1 148 ? 4.687 12.598 -4.982 1.00 79.88 148 ALA A O 1
ATOM 1234 N N . THR A 1 149 ? 4.901 13.319 -2.872 1.00 83.06 149 THR A N 1
ATOM 1235 C CA . THR A 1 149 ? 5.692 14.506 -3.212 1.00 83.06 149 THR A CA 1
ATOM 1236 C C . THR A 1 149 ? 6.997 14.108 -3.892 1.00 83.06 149 THR A C 1
ATOM 1238 O O . THR A 1 149 ? 7.355 14.697 -4.908 1.00 83.06 149 THR A O 1
ATOM 1241 N N . TYR A 1 150 ? 7.675 13.069 -3.394 1.00 82.31 150 TYR A N 1
ATOM 1242 C CA . TYR A 1 150 ? 8.867 12.518 -4.034 1.00 82.31 150 TYR A CA 1
ATOM 1243 C C . TYR A 1 150 ? 8.562 12.047 -5.462 1.00 82.31 150 TYR A C 1
ATOM 1245 O O . TYR A 1 150 ? 9.220 12.493 -6.398 1.00 82.31 150 TYR A O 1
ATOM 1253 N N . ASN A 1 151 ? 7.516 11.235 -5.657 1.00 78.25 151 ASN A N 1
ATOM 1254 C CA . ASN A 1 151 ? 7.092 10.781 -6.986 1.00 78.25 151 ASN A CA 1
ATOM 1255 C C . ASN A 1 151 ? 6.809 11.943 -7.949 1.00 78.25 151 ASN A C 1
ATOM 1257 O O . ASN A 1 151 ? 7.257 11.911 -9.093 1.00 78.25 151 ASN A O 1
ATOM 1261 N N . ILE A 1 152 ? 6.103 12.983 -7.496 1.00 81.50 152 ILE A N 1
ATOM 1262 C CA . ILE A 1 152 ? 5.761 14.153 -8.318 1.00 81.50 152 ILE A CA 1
ATOM 1263 C C . ILE A 1 152 ? 7.016 14.943 -8.700 1.00 81.50 152 ILE A C 1
ATOM 1265 O O . ILE A 1 152 ? 7.202 15.269 -9.873 1.00 81.50 152 ILE A O 1
ATOM 1269 N N . VAL A 1 153 ? 7.898 15.234 -7.739 1.00 82.25 153 VAL A N 1
ATOM 1270 C CA . VAL A 1 153 ? 9.152 15.963 -7.992 1.00 82.25 153 VAL A CA 1
ATOM 1271 C C . VAL A 1 153 ? 10.010 15.205 -9.000 1.00 82.25 153 VAL A C 1
ATOM 1273 O O . VAL A 1 153 ? 10.495 15.786 -9.971 1.00 82.25 153 VAL A O 1
ATOM 1276 N N . PHE A 1 154 ? 10.145 13.893 -8.824 1.00 75.50 154 PHE A N 1
ATOM 1277 C CA . PHE A 1 154 ? 10.916 13.065 -9.740 1.00 75.50 154 PHE A CA 1
ATOM 1278 C C . PHE A 1 154 ? 10.269 12.918 -11.117 1.00 75.50 154 PHE A C 1
ATOM 1280 O O . PHE A 1 154 ? 10.986 12.897 -12.116 1.00 75.50 154 PHE A O 1
ATOM 1287 N N . TYR A 1 155 ? 8.940 12.880 -11.200 1.00 75.81 155 TYR A N 1
ATOM 1288 C 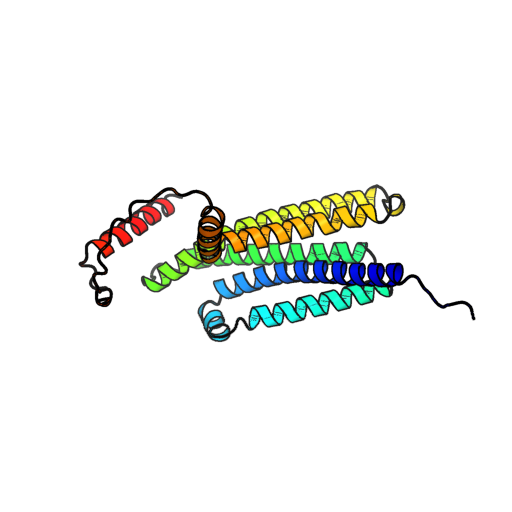CA . TYR A 1 155 ? 8.223 12.916 -12.472 1.00 75.81 155 TYR A CA 1
ATOM 1289 C C . TYR A 1 155 ? 8.501 14.217 -13.242 1.00 75.81 155 TYR A C 1
ATOM 1291 O O . TYR A 1 155 ? 8.803 14.184 -14.434 1.00 75.81 155 TYR A O 1
ATOM 1299 N N . ILE A 1 156 ? 8.480 15.366 -12.560 1.00 80.69 156 ILE A N 1
ATOM 1300 C CA . ILE A 1 156 ? 8.807 16.663 -13.171 1.00 80.69 156 ILE A CA 1
ATOM 1301 C C . ILE A 1 156 ? 10.248 16.661 -13.696 1.00 80.69 156 ILE A C 1
ATOM 1303 O O . ILE A 1 156 ? 10.500 17.103 -14.819 1.00 80.69 156 ILE A O 1
ATOM 1307 N N . ILE A 1 157 ? 11.189 16.127 -12.913 1.00 78.00 157 ILE A N 1
ATOM 1308 C CA . ILE A 1 157 ? 12.594 15.980 -13.314 1.00 78.00 157 ILE A CA 1
ATOM 1309 C C . ILE A 1 157 ? 12.712 15.073 -14.549 1.00 78.00 157 ILE A C 1
ATOM 1311 O O . ILE A 1 157 ? 13.386 15.443 -15.512 1.00 78.00 157 ILE A O 1
ATOM 1315 N N . TYR A 1 158 ? 12.020 13.929 -14.558 1.00 74.12 158 TYR A N 1
ATOM 1316 C CA . TYR A 1 158 ? 12.015 12.970 -15.664 1.00 74.12 158 TYR A CA 1
ATOM 1317 C C . TYR A 1 158 ? 11.586 13.613 -16.989 1.00 74.12 158 TYR A C 1
ATOM 1319 O O . TYR A 1 158 ? 12.294 13.494 -17.992 1.00 74.12 158 TYR A O 1
ATOM 1327 N N . VAL A 1 159 ? 10.459 14.335 -16.973 1.00 76.31 159 VAL A N 1
ATOM 1328 C CA . VAL A 1 159 ? 9.899 15.002 -18.157 1.00 76.31 159 VAL A CA 1
ATOM 1329 C C . VAL A 1 159 ? 10.794 16.152 -18.622 1.00 76.31 159 VAL A C 1
ATOM 1331 O O . VAL A 1 159 ? 11.017 16.310 -19.820 1.00 76.31 159 VAL A O 1
ATOM 1334 N N . ARG A 1 160 ? 11.338 16.952 -17.695 1.00 80.81 160 ARG A N 1
ATOM 1335 C CA . ARG A 1 160 ? 12.077 18.179 -18.033 1.00 80.81 160 ARG A CA 1
ATOM 1336 C C . ARG A 1 160 ? 13.475 17.928 -18.595 1.00 80.81 160 ARG A C 1
ATOM 1338 O O . ARG A 1 160 ? 13.925 18.688 -19.445 1.00 80.81 160 ARG A O 1
ATOM 1345 N N . TYR A 1 161 ? 14.158 16.887 -18.133 1.00 76.00 161 TYR A N 1
ATOM 1346 C CA . TYR A 1 161 ? 15.548 16.603 -18.516 1.00 76.00 161 TYR A CA 1
ATOM 1347 C C . TYR A 1 161 ? 15.687 15.428 -19.491 1.00 76.00 161 TYR A C 1
ATOM 1349 O O . TYR A 1 161 ? 16.804 15.018 -19.801 1.00 76.00 161 TYR A O 1
ATOM 1357 N N . ASN A 1 162 ? 14.566 14.903 -19.998 1.00 67.62 162 ASN A N 1
ATOM 1358 C CA . ASN A 1 162 ? 14.525 13.833 -20.993 1.00 67.62 162 ASN A CA 1
ATOM 1359 C C . ASN A 1 162 ? 15.404 12.634 -20.577 1.00 67.62 162 ASN A C 1
ATOM 1361 O O . ASN A 1 162 ? 16.285 12.166 -21.305 1.00 67.62 162 ASN A O 1
ATOM 1365 N N . PHE A 1 163 ? 15.169 12.154 -19.350 1.00 65.19 163 PHE A N 1
ATOM 1366 C CA . PHE A 1 163 ? 16.017 11.185 -18.644 1.00 65.19 163 PHE A CA 1
ATOM 1367 C C . PHE A 1 163 ? 16.100 9.786 -19.289 1.00 65.19 163 PHE A C 1
ATOM 1369 O O . PHE A 1 163 ? 16.824 8.933 -18.777 1.00 65.19 163 PHE A O 1
ATOM 1376 N N . TYR A 1 164 ? 15.464 9.555 -20.446 1.00 61.16 164 TYR A N 1
ATOM 1377 C CA . TYR A 1 164 ? 15.644 8.355 -21.279 1.00 61.16 164 TYR A CA 1
ATOM 1378 C C . TYR A 1 164 ? 17.123 8.005 -21.531 1.00 61.16 164 TYR A C 1
ATOM 1380 O O . TYR A 1 164 ? 17.458 6.838 -21.719 1.00 61.16 164 TYR A O 1
ATOM 1388 N N . LYS A 1 165 ? 18.023 8.999 -21.482 1.00 57.75 165 LYS A N 1
ATOM 1389 C CA . LYS A 1 165 ? 19.470 8.830 -21.680 1.00 57.75 165 LYS A CA 1
ATOM 1390 C C . LYS A 1 165 ? 20.209 8.167 -20.504 1.00 57.75 165 LYS A C 1
ATOM 1392 O O . LYS A 1 165 ? 21.281 7.612 -20.717 1.00 57.75 165 LYS A O 1
ATOM 1397 N N . TYR A 1 166 ? 19.666 8.203 -19.284 1.00 57.59 166 TYR A N 1
ATOM 1398 C CA . TYR A 1 166 ? 20.354 7.732 -18.067 1.00 57.59 166 TYR A CA 1
ATOM 1399 C C . TYR A 1 166 ? 19.977 6.296 -17.644 1.00 57.59 166 TYR A C 1
ATOM 1401 O O . TYR A 1 166 ? 20.475 5.795 -16.636 1.00 57.59 166 TYR A O 1
ATOM 1409 N N . GLY A 1 167 ? 19.147 5.605 -18.434 1.00 59.25 167 GLY A N 1
ATOM 1410 C CA . GLY A 1 167 ? 18.864 4.173 -18.282 1.00 59.25 167 GLY A CA 1
ATOM 1411 C C . GLY A 1 167 ? 17.999 3.786 -17.071 1.00 59.25 167 GLY A C 1
ATOM 1412 O O . GLY A 1 167 ? 17.474 4.625 -16.341 1.00 59.25 167 GLY A O 1
ATOM 1413 N N . GLY A 1 168 ? 17.847 2.472 -16.855 1.00 58.12 168 GLY A N 1
ATOM 1414 C CA . GLY A 1 168 ? 16.951 1.884 -15.843 1.00 58.12 168 GLY A CA 1
ATOM 1415 C C . GLY A 1 168 ? 17.336 2.126 -14.374 1.00 58.12 168 GLY A C 1
ATOM 1416 O O . GLY A 1 168 ? 16.556 1.822 -13.481 1.00 58.12 168 GLY A O 1
ATOM 1417 N N . GLY A 1 169 ? 18.503 2.714 -14.088 1.00 63.31 169 GLY A N 1
ATOM 1418 C CA . GLY A 1 169 ? 18.874 3.102 -12.718 1.00 63.31 169 GLY A CA 1
ATOM 1419 C C . GLY A 1 169 ? 17.938 4.165 -12.131 1.00 63.31 169 GLY A C 1
ATOM 1420 O O . GLY A 1 169 ? 17.640 4.165 -10.938 1.00 63.31 169 GLY A O 1
ATOM 1421 N N . PHE A 1 170 ? 17.404 5.039 -12.985 1.00 64.38 170 PHE A N 1
ATOM 1422 C CA . PHE A 1 170 ? 16.488 6.099 -12.574 1.00 64.38 170 PHE A CA 1
ATOM 1423 C C . PHE A 1 170 ? 15.080 5.566 -12.253 1.00 64.38 170 PHE A C 1
ATOM 1425 O O . PHE A 1 170 ? 14.434 6.060 -11.326 1.00 64.38 170 PHE A O 1
ATOM 1432 N N . SER A 1 171 ? 14.626 4.508 -12.942 1.00 61.03 171 SER A N 1
ATOM 1433 C CA . SER A 1 171 ? 13.379 3.802 -12.600 1.00 61.03 171 SER A CA 1
ATOM 1434 C C . SER A 1 171 ? 13.506 2.955 -11.323 1.00 61.03 171 SER A C 1
ATOM 1436 O O . SER A 1 171 ? 12.516 2.574 -10.714 1.00 61.03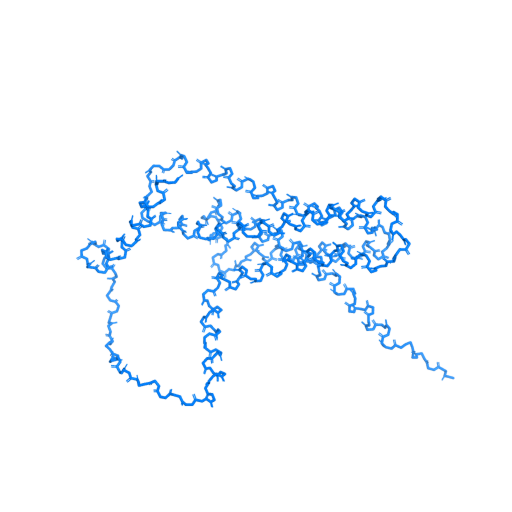 171 SER A O 1
ATOM 1438 N N . LEU A 1 172 ? 14.713 2.681 -10.833 1.00 64.62 172 LEU A N 1
ATOM 1439 C CA . LEU A 1 172 ? 14.867 2.068 -9.512 1.00 64.62 172 LEU A CA 1
ATOM 1440 C C . LEU A 1 172 ? 14.650 3.113 -8.411 1.00 64.62 172 LEU A C 1
ATOM 1442 O O . LEU A 1 172 ? 13.836 2.900 -7.516 1.00 64.62 172 LEU A O 1
ATOM 1446 N N . LEU A 1 173 ? 15.294 4.279 -8.510 1.00 66.06 173 LEU A N 1
ATOM 1447 C CA . LEU A 1 173 ? 15.196 5.338 -7.495 1.00 66.06 173 LEU A CA 1
ATOM 1448 C C . LEU A 1 173 ? 13.790 5.933 -7.375 1.00 66.06 173 LEU A C 1
ATOM 1450 O O . LEU A 1 173 ? 13.297 6.144 -6.270 1.00 66.06 173 LEU A O 1
ATOM 1454 N N . THR A 1 174 ? 13.129 6.163 -8.506 1.00 64.44 174 THR A N 1
ATOM 1455 C CA . THR A 1 174 ? 11.795 6.777 -8.533 1.00 64.44 174 THR A CA 1
ATOM 1456 C C . THR A 1 174 ? 10.701 5.867 -7.995 1.00 64.44 174 THR A C 1
ATOM 1458 O O . THR A 1 174 ? 9.755 6.360 -7.396 1.00 64.44 174 THR A O 1
ATOM 1461 N N . PHE A 1 175 ? 10.834 4.547 -8.138 1.00 66.62 175 PHE A N 1
ATOM 1462 C CA . PHE A 1 175 ? 9.773 3.614 -7.760 1.00 66.62 175 PHE A CA 1
ATOM 1463 C C . PHE A 1 175 ? 10.077 2.838 -6.481 1.00 66.62 175 PHE A C 1
ATOM 1465 O O . PHE A 1 175 ? 9.198 2.703 -5.630 1.00 66.62 175 PHE A O 1
ATOM 1472 N N . GLN A 1 176 ? 11.311 2.356 -6.305 1.00 70.62 176 GLN A N 1
ATOM 1473 C CA . GLN A 1 176 ? 11.649 1.523 -5.152 1.00 70.62 176 GLN A CA 1
ATOM 1474 C C . GLN A 1 176 ? 11.752 2.336 -3.872 1.00 70.62 176 GLN A C 1
ATOM 1476 O O . GLN A 1 176 ? 11.336 1.841 -2.834 1.00 70.62 176 GLN A O 1
ATOM 1481 N N . VAL A 1 177 ? 12.258 3.574 -3.913 1.00 73.06 177 VAL A N 1
ATOM 1482 C CA . VAL A 1 177 ? 12.430 4.376 -2.691 1.00 73.06 177 VAL A CA 1
ATOM 1483 C C . VAL A 1 177 ? 11.077 4.739 -2.063 1.00 73.06 177 VAL A C 1
ATOM 1485 O O . VAL A 1 177 ? 10.896 4.448 -0.880 1.00 73.06 177 VAL A O 1
ATOM 1488 N N . PRO A 1 178 ? 10.081 5.271 -2.801 1.00 72.25 178 PRO A N 1
ATOM 1489 C CA . PRO A 1 178 ? 8.763 5.564 -2.230 1.00 72.25 178 PRO A CA 1
ATOM 1490 C C . PRO A 1 178 ? 8.038 4.313 -1.738 1.00 72.25 178 PRO A C 1
ATOM 1492 O O . PRO A 1 178 ? 7.441 4.332 -0.661 1.00 72.25 178 PRO A O 1
ATOM 1495 N N . GLN A 1 179 ? 8.124 3.213 -2.494 1.00 71.69 179 GLN A N 1
ATOM 1496 C CA . GLN A 1 179 ? 7.540 1.934 -2.097 1.00 71.69 179 GLN A CA 1
ATOM 1497 C C . GLN A 1 179 ? 8.211 1.397 -0.835 1.00 71.69 179 GLN A C 1
ATOM 1499 O O . GLN A 1 179 ? 7.514 1.032 0.102 1.00 71.69 179 GLN A O 1
ATOM 1504 N N . LEU A 1 180 ? 9.542 1.412 -0.759 1.00 75.88 180 LEU A N 1
ATOM 1505 C CA . LEU A 1 180 ? 10.301 0.942 0.397 1.00 75.88 180 LEU A CA 1
ATOM 1506 C C . LEU A 1 180 ? 10.011 1.784 1.636 1.00 75.88 180 LEU A C 1
ATOM 1508 O O . LEU A 1 180 ? 9.787 1.211 2.698 1.00 75.88 180 LEU A O 1
ATOM 1512 N N . ILE A 1 181 ? 9.938 3.113 1.506 1.00 76.00 181 ILE A N 1
ATOM 1513 C CA . ILE A 1 181 ? 9.491 3.994 2.594 1.00 76.00 181 ILE A CA 1
ATOM 1514 C C . ILE A 1 181 ? 8.105 3.553 3.065 1.00 76.00 181 ILE A C 1
ATOM 1516 O O . ILE A 1 181 ? 7.907 3.334 4.255 1.00 76.00 181 ILE A O 1
ATOM 1520 N N . GLN A 1 182 ? 7.168 3.340 2.141 1.00 72.81 182 GLN A N 1
ATOM 1521 C CA . GLN A 1 182 ? 5.802 2.941 2.461 1.00 72.81 182 GLN A CA 1
ATOM 1522 C C . GLN A 1 182 ? 5.734 1.560 3.144 1.00 72.81 182 GLN A C 1
ATOM 1524 O O . GLN A 1 182 ? 5.050 1.417 4.161 1.00 72.81 182 GLN A O 1
ATOM 1529 N N . VAL A 1 183 ? 6.493 0.565 2.665 1.00 74.19 183 VAL A N 1
ATOM 1530 C CA . VAL A 1 183 ? 6.616 -0.757 3.306 1.00 74.19 183 VAL A CA 1
ATOM 1531 C C . VAL A 1 183 ? 7.195 -0.617 4.708 1.00 74.19 183 VAL A C 1
ATOM 1533 O O . VAL A 1 183 ? 6.594 -1.104 5.663 1.00 74.19 183 VAL A O 1
ATOM 1536 N N . MET A 1 184 ? 8.316 0.091 4.854 1.00 77.88 184 MET A N 1
ATOM 1537 C CA . MET A 1 184 ? 8.970 0.303 6.144 1.00 77.88 184 MET A CA 1
ATOM 1538 C C . MET A 1 184 ? 8.040 1.003 7.131 1.00 77.88 184 MET A C 1
ATOM 1540 O O . MET A 1 184 ? 7.930 0.570 8.275 1.00 77.88 184 MET A O 1
ATOM 1544 N N . THR A 1 185 ? 7.300 2.024 6.698 1.00 72.62 185 THR A N 1
ATOM 1545 C CA . THR A 1 185 ? 6.308 2.693 7.542 1.00 72.62 185 THR A CA 1
ATOM 1546 C C . THR A 1 185 ? 5.220 1.728 7.991 1.00 72.62 185 THR A C 1
ATOM 1548 O O . THR A 1 185 ? 4.900 1.693 9.177 1.00 72.62 185 THR A O 1
ATOM 1551 N N . THR A 1 186 ? 4.653 0.926 7.086 1.00 70.12 186 THR A N 1
ATOM 1552 C CA . THR A 1 186 ? 3.619 -0.046 7.475 1.00 70.12 186 THR A CA 1
ATOM 1553 C C . THR A 1 186 ? 4.153 -1.113 8.422 1.00 70.12 186 THR A C 1
ATOM 1555 O O . THR A 1 186 ? 3.492 -1.416 9.412 1.00 70.12 186 THR A O 1
ATOM 1558 N N . ALA A 1 187 ? 5.370 -1.612 8.195 1.00 72.38 187 ALA A N 1
ATOM 1559 C CA . ALA A 1 187 ? 6.033 -2.545 9.094 1.00 72.38 187 ALA A CA 1
ATOM 1560 C C . ALA A 1 187 ? 6.242 -1.920 10.479 1.00 72.38 187 ALA A C 1
ATOM 1562 O O . ALA A 1 187 ? 5.818 -2.498 11.474 1.00 72.38 187 ALA A O 1
ATOM 1563 N N . ILE A 1 188 ? 6.799 -0.707 10.555 1.00 73.81 188 ILE A N 1
ATOM 1564 C CA . ILE A 1 188 ? 6.995 0.028 11.813 1.00 73.81 188 ILE A CA 1
ATOM 1565 C C . ILE A 1 188 ? 5.662 0.229 12.538 1.00 73.81 188 ILE A C 1
ATOM 1567 O O . ILE A 1 188 ? 5.573 -0.020 13.737 1.00 73.81 188 ILE A O 1
ATOM 1571 N N . VAL A 1 189 ? 4.604 0.627 11.831 1.00 68.81 189 VAL A N 1
ATOM 1572 C CA . VAL A 1 189 ? 3.278 0.823 12.432 1.00 68.81 189 VAL A CA 1
ATOM 1573 C C . VAL A 1 189 ? 2.706 -0.491 12.964 1.00 68.81 189 VAL A C 1
ATOM 1575 O O . VAL A 1 189 ? 2.201 -0.510 14.085 1.00 68.81 189 VAL A O 1
ATOM 1578 N N . ILE A 1 190 ? 2.827 -1.595 12.222 1.00 69.62 190 ILE A N 1
ATOM 1579 C CA . ILE A 1 190 ? 2.404 -2.926 12.685 1.00 69.62 190 ILE A CA 1
ATOM 1580 C C . ILE A 1 190 ? 3.204 -3.344 13.924 1.00 69.62 190 ILE A C 1
ATOM 1582 O O . ILE A 1 190 ? 2.615 -3.830 14.890 1.00 69.62 190 ILE A O 1
ATOM 1586 N N . LEU A 1 191 ? 4.520 -3.114 13.932 1.00 68.94 191 LEU A N 1
ATOM 1587 C CA . LEU A 1 191 ? 5.395 -3.415 15.066 1.00 68.94 191 LEU A CA 1
ATOM 1588 C C . LEU A 1 191 ? 5.026 -2.592 16.308 1.00 68.94 191 LEU A C 1
ATOM 1590 O O . LEU A 1 191 ? 4.983 -3.138 17.408 1.00 68.94 191 LEU A O 1
ATOM 1594 N N . ILE A 1 192 ? 4.696 -1.308 16.138 1.00 68.56 192 ILE A N 1
ATOM 1595 C CA . ILE A 1 192 ? 4.214 -0.437 17.221 1.00 68.56 192 ILE A CA 1
ATOM 1596 C C . ILE A 1 192 ? 2.843 -0.908 17.729 1.00 68.56 192 ILE A C 1
ATOM 1598 O O . ILE A 1 192 ? 2.588 -0.902 18.935 1.00 68.56 192 ILE A O 1
ATOM 1602 N N . GLN A 1 193 ? 1.948 -1.323 16.829 1.00 65.19 193 GLN A N 1
ATOM 1603 C CA . GLN A 1 193 ? 0.581 -1.718 17.172 1.00 65.19 193 GLN A CA 1
ATOM 1604 C C . GLN A 1 193 ? 0.528 -3.089 17.861 1.00 65.19 193 GLN A C 1
ATOM 1606 O O . GLN A 1 193 ? -0.279 -3.312 18.770 1.00 65.19 193 GLN A O 1
ATOM 1611 N N . GLN A 1 194 ? 1.405 -4.017 17.482 1.00 67.19 194 GLN A N 1
ATOM 1612 C CA . GLN A 1 194 ? 1.480 -5.327 18.109 1.00 67.19 194 GLN A CA 1
ATOM 1613 C C . GLN A 1 194 ? 2.259 -5.261 19.430 1.00 67.19 194 GLN A C 1
ATOM 1615 O O . GLN A 1 194 ? 3.452 -5.546 19.495 1.00 67.19 194 GLN A O 1
ATOM 1620 N N . ARG A 1 195 ? 1.540 -5.067 20.547 1.00 58.75 195 ARG A N 1
ATOM 1621 C CA . ARG A 1 195 ? 2.048 -5.393 21.904 1.00 58.75 195 ARG A CA 1
ATOM 1622 C C . ARG A 1 195 ? 2.605 -6.824 21.998 1.00 58.75 195 ARG A C 1
ATOM 1624 O O . ARG A 1 195 ? 3.421 -7.121 22.867 1.00 58.75 195 ARG A O 1
ATOM 1631 N N . VAL A 1 196 ? 2.157 -7.709 21.106 1.00 56.25 196 VAL A N 1
ATOM 1632 C CA . VAL A 1 196 ? 2.650 -9.081 20.948 1.00 56.25 196 VAL A CA 1
ATOM 1633 C C . VAL A 1 196 ? 4.099 -9.100 20.461 1.00 56.25 196 VAL A C 1
ATOM 1635 O O . VAL A 1 196 ? 4.875 -9.880 20.999 1.00 56.25 196 VAL A O 1
ATOM 1638 N N . PHE A 1 197 ? 4.501 -8.209 19.548 1.00 57.91 197 PHE A N 1
ATOM 1639 C CA . PHE A 1 197 ? 5.890 -8.119 19.097 1.00 57.91 197 PHE A CA 1
ATOM 1640 C C . PHE A 1 197 ? 6.806 -7.669 20.232 1.00 57.91 197 PHE A C 1
ATOM 1642 O O . PHE A 1 197 ? 7.824 -8.300 20.449 1.00 57.91 197 PHE A O 1
ATOM 1649 N N . TYR A 1 198 ? 6.410 -6.684 21.045 1.00 63.88 198 TYR A N 1
ATOM 1650 C CA . TYR A 1 198 ? 7.158 -6.316 22.256 1.00 63.88 198 TYR A CA 1
ATOM 1651 C C . TYR A 1 198 ? 7.288 -7.490 23.243 1.00 63.88 198 TYR A C 1
ATOM 1653 O O . TYR A 1 198 ? 8.367 -7.741 23.768 1.00 63.88 198 TYR A O 1
ATOM 1661 N N . ARG A 1 199 ? 6.219 -8.275 23.455 1.00 65.19 199 ARG A N 1
ATOM 1662 C CA . ARG A 1 199 ? 6.271 -9.483 24.304 1.00 65.19 199 ARG A CA 1
ATOM 1663 C C . ARG A 1 199 ? 7.158 -10.583 23.716 1.00 65.19 199 ARG A C 1
ATOM 1665 O O . ARG A 1 199 ? 7.867 -11.242 24.470 1.00 65.19 199 ARG A O 1
ATOM 1672 N N . ILE A 1 200 ? 7.108 -10.806 22.404 1.00 69.31 200 ILE A N 1
ATOM 1673 C CA . ILE A 1 200 ? 7.943 -11.791 21.705 1.00 69.31 200 ILE A CA 1
ATOM 1674 C C . ILE A 1 200 ? 9.397 -11.323 21.687 1.00 69.31 200 ILE A C 1
ATOM 1676 O O . ILE A 1 200 ? 10.275 -12.109 22.001 1.00 69.31 200 ILE A O 1
ATOM 1680 N N . PHE A 1 201 ? 9.653 -10.048 21.415 1.00 72.19 201 PHE A N 1
ATOM 1681 C CA . PHE A 1 201 ? 10.980 -9.446 21.411 1.00 72.19 201 PHE A CA 1
ATOM 1682 C C . PHE A 1 201 ? 11.594 -9.449 22.805 1.00 72.19 201 PHE A C 1
ATOM 1684 O O . PHE A 1 201 ? 12.752 -9.802 22.930 1.00 72.19 201 PHE A O 1
ATOM 1691 N N . ILE A 1 202 ? 10.828 -9.173 23.867 1.00 74.25 202 ILE A N 1
ATOM 1692 C CA . ILE A 1 202 ? 11.285 -9.388 25.247 1.00 74.25 202 ILE A CA 1
ATOM 1693 C C . ILE A 1 202 ? 11.615 -10.858 25.484 1.00 74.25 202 ILE A C 1
ATOM 1695 O O . ILE A 1 202 ? 12.659 -11.149 26.045 1.00 74.25 202 ILE A O 1
ATOM 1699 N N . LYS A 1 203 ? 10.766 -11.801 25.059 1.00 75.62 203 LYS A N 1
ATOM 1700 C CA . LYS A 1 203 ? 11.059 -13.234 25.224 1.00 75.62 203 LYS A CA 1
ATOM 1701 C C . LYS A 1 203 ? 12.325 -13.644 24.471 1.00 75.62 203 LYS A C 1
ATOM 1703 O O . LYS A 1 203 ? 13.154 -14.343 25.036 1.00 75.62 203 LYS A O 1
ATOM 1708 N N . ILE A 1 204 ? 12.497 -13.178 23.238 1.00 80.06 204 ILE A N 1
ATOM 1709 C CA . ILE A 1 204 ? 13.676 -13.427 22.405 1.00 80.06 204 ILE A CA 1
ATOM 1710 C C . ILE A 1 204 ? 14.908 -12.742 23.002 1.00 80.06 204 ILE A C 1
ATOM 1712 O O . ILE A 1 204 ? 15.946 -13.376 23.106 1.00 80.06 204 ILE A O 1
ATOM 1716 N N . ALA A 1 205 ? 14.798 -11.501 23.469 1.00 78.00 205 ALA A N 1
ATOM 1717 C CA . ALA A 1 205 ? 15.871 -10.769 24.132 1.00 78.00 205 ALA A CA 1
ATOM 1718 C C . ALA A 1 205 ? 16.252 -11.412 25.469 1.00 78.00 205 ALA A C 1
ATOM 1720 O O . ALA A 1 205 ? 17.428 -11.491 25.776 1.00 78.00 205 ALA A O 1
ATOM 1721 N N . ILE A 1 206 ? 15.302 -11.943 26.241 1.00 77.31 206 ILE A N 1
ATOM 1722 C CA . ILE A 1 206 ? 15.583 -12.722 27.455 1.00 77.31 206 ILE A CA 1
ATOM 1723 C C . ILE A 1 206 ? 16.289 -14.033 27.100 1.00 77.31 206 ILE A C 1
ATOM 1725 O O . ILE A 1 206 ? 17.183 -14.437 27.832 1.00 77.31 206 ILE A O 1
ATOM 1729 N N . ILE A 1 207 ? 15.918 -14.695 25.999 1.00 78.38 207 ILE A N 1
ATOM 1730 C CA . ILE A 1 207 ? 16.576 -15.923 25.521 1.00 78.38 207 ILE A CA 1
ATOM 1731 C C . ILE A 1 207 ? 17.994 -15.624 25.005 1.00 78.38 207 ILE A C 1
ATOM 1733 O O . ILE A 1 207 ? 18.922 -16.354 25.340 1.00 78.38 207 ILE A O 1
ATOM 1737 N N . LEU A 1 208 ? 18.180 -14.538 24.252 1.00 74.94 208 LEU A N 1
ATOM 1738 C CA . LEU A 1 208 ? 19.465 -14.121 23.681 1.00 74.94 208 LEU A CA 1
ATOM 1739 C C . LEU A 1 208 ? 20.407 -13.513 24.733 1.00 74.94 208 LEU A C 1
ATOM 1741 O O . LEU A 1 208 ? 21.599 -13.800 24.728 1.00 74.94 208 LEU A O 1
ATOM 1745 N N . CYS A 1 209 ? 19.884 -12.732 25.681 1.00 65.88 209 CYS A N 1
ATOM 1746 C CA . CYS A 1 209 ? 20.651 -12.176 26.799 1.00 65.88 209 CYS A CA 1
ATOM 1747 C C . CYS A 1 209 ? 20.836 -13.171 27.956 1.00 65.88 209 CYS A C 1
ATOM 1749 O O . CYS A 1 209 ? 21.558 -12.866 28.905 1.00 65.88 209 CYS A O 1
ATOM 1751 N N . LYS A 1 210 ? 20.276 -14.389 27.877 1.00 55.84 210 LYS A N 1
ATOM 1752 C CA . LYS A 1 210 ? 20.510 -15.467 28.858 1.00 55.84 210 LYS A CA 1
ATOM 1753 C C . LYS A 1 210 ? 21.911 -16.088 28.790 1.00 55.84 210 LYS A C 1
ATOM 1755 O O . LYS A 1 210 ? 22.136 -17.126 29.406 1.00 55.84 210 LYS A O 1
ATOM 1760 N N . SER A 1 211 ? 22.855 -15.458 28.086 1.00 52.66 211 SER A N 1
ATOM 1761 C CA . SER A 1 211 ? 24.268 -15.843 28.103 1.00 52.66 211 SER A CA 1
ATOM 1762 C C . SER A 1 211 ? 25.093 -15.161 29.200 1.00 52.66 211 SER A C 1
ATOM 1764 O O . SER A 1 211 ? 26.256 -15.514 29.345 1.00 52.66 211 SER A O 1
ATOM 1766 N N . ASN A 1 212 ? 24.538 -14.250 30.010 1.00 45.41 212 ASN A N 1
ATOM 1767 C CA . ASN A 1 212 ? 25.221 -13.796 31.224 1.00 45.41 212 ASN A CA 1
ATOM 1768 C C . ASN A 1 212 ? 24.262 -13.779 32.412 1.00 45.41 212 ASN A C 1
ATOM 1770 O O . ASN A 1 212 ? 23.310 -13.006 32.478 1.00 45.41 212 ASN A O 1
ATOM 1774 N N . LYS A 1 213 ? 24.533 -14.689 33.350 1.00 49.75 213 LYS A N 1
ATOM 1775 C CA . LYS A 1 213 ? 23.882 -14.788 34.652 1.00 49.75 213 LYS A CA 1
ATOM 1776 C C . LYS A 1 213 ? 23.945 -13.437 35.364 1.00 49.75 213 LYS A C 1
ATOM 1778 O O . LYS A 1 213 ? 24.998 -13.041 35.849 1.00 49.75 213 LYS A O 1
ATOM 1783 N N . VAL A 1 214 ? 22.796 -12.798 35.517 1.00 41.88 214 VAL A N 1
ATOM 1784 C CA . VAL A 1 214 ? 22.515 -11.983 36.695 1.00 41.88 214 VAL A CA 1
ATOM 1785 C C . VAL A 1 214 ? 21.287 -12.618 37.317 1.00 41.88 214 VAL A C 1
ATOM 1787 O O . VAL A 1 214 ? 20.216 -12.630 36.711 1.00 41.88 214 VAL A O 1
ATOM 1790 N N . CYS A 1 215 ? 21.486 -13.238 38.482 1.00 45.72 215 CYS A N 1
ATOM 1791 C CA . CYS A 1 215 ? 20.407 -13.644 39.371 1.00 45.72 215 CYS A CA 1
ATOM 1792 C C . CYS A 1 215 ? 19.562 -12.406 39.656 1.00 45.72 215 CYS A C 1
ATOM 1794 O O . CYS A 1 215 ? 19.912 -11.585 40.499 1.00 45.72 215 CYS A O 1
ATOM 1796 N N . ILE A 1 216 ? 18.463 -12.261 38.925 1.00 48.50 216 ILE A N 1
ATOM 1797 C CA . ILE A 1 216 ? 17.346 -11.471 39.406 1.00 48.50 216 ILE A CA 1
ATOM 1798 C C . ILE A 1 216 ? 16.756 -12.334 40.508 1.00 48.50 216 ILE A C 1
ATOM 1800 O O . ILE A 1 216 ? 16.248 -13.421 40.248 1.00 48.50 216 ILE A O 1
ATOM 1804 N N . GLU A 1 217 ? 16.953 -11.882 41.736 1.00 39.03 217 GLU A N 1
ATOM 1805 C CA . GLU A 1 217 ? 16.356 -12.436 42.936 1.00 39.03 217 GLU A CA 1
ATOM 1806 C C . GLU A 1 217 ? 14.848 -12.581 42.688 1.00 39.03 217 GLU A C 1
ATOM 1808 O O . GLU A 1 217 ? 14.116 -11.592 42.567 1.00 39.03 217 GLU A O 1
ATOM 1813 N N . ASP A 1 218 ? 14.405 -13.827 42.517 1.00 37.78 218 ASP A N 1
ATOM 1814 C CA . ASP A 1 218 ? 12.999 -14.175 42.403 1.00 37.78 218 ASP A CA 1
ATOM 1815 C C . ASP A 1 218 ? 12.333 -13.784 43.722 1.00 37.78 218 ASP A C 1
ATOM 1817 O O . ASP A 1 218 ? 12.305 -14.539 44.696 1.00 37.78 218 ASP A O 1
ATOM 1821 N N . LYS A 1 219 ? 11.756 -12.580 43.765 1.00 33.72 219 LYS A N 1
ATOM 1822 C CA . LYS A 1 219 ? 10.683 -12.299 44.711 1.00 33.72 219 LYS A CA 1
ATOM 1823 C C . LYS A 1 219 ? 9.554 -13.249 44.351 1.00 33.72 219 LYS A C 1
ATOM 1825 O O . LYS A 1 219 ? 8.776 -12.982 43.438 1.00 33.72 219 LYS A O 1
ATOM 1830 N N . HIS A 1 220 ? 9.511 -14.363 45.076 1.00 33.56 220 HIS A N 1
ATOM 1831 C CA . HIS A 1 220 ? 8.388 -15.276 45.190 1.00 33.56 220 HIS A CA 1
ATOM 1832 C C . HIS A 1 220 ? 7.117 -14.458 45.465 1.00 33.56 220 HIS A C 1
ATOM 1834 O O . HIS A 1 220 ? 6.720 -14.232 46.606 1.00 33.56 220 HIS A O 1
ATOM 1840 N N . TYR A 1 221 ? 6.452 -14.008 44.403 1.00 38.56 221 TYR A N 1
ATOM 1841 C CA . TYR A 1 221 ? 5.028 -13.755 44.457 1.00 38.56 221 TYR A CA 1
ATOM 1842 C C . TYR A 1 221 ? 4.405 -15.132 44.584 1.00 38.56 221 TYR A C 1
ATOM 1844 O O . TYR A 1 221 ? 4.348 -15.909 43.630 1.00 38.56 221 TYR A O 1
ATOM 1852 N N . SER A 1 222 ? 4.029 -15.457 45.816 1.00 35.84 222 SER A N 1
ATOM 1853 C CA . SER A 1 222 ? 3.154 -16.571 46.110 1.00 35.84 222 SER A CA 1
ATOM 1854 C C . SER A 1 222 ? 2.031 -16.582 45.075 1.00 35.84 222 SER A C 1
ATOM 1856 O O . SER A 1 222 ? 1.334 -15.591 44.851 1.00 35.84 222 SER A O 1
ATOM 1858 N N . LEU A 1 223 ? 1.900 -17.726 44.406 1.00 40.03 223 LEU A N 1
ATOM 1859 C CA . LEU A 1 223 ? 0.746 -18.112 43.611 1.00 40.03 223 LEU A CA 1
ATOM 1860 C C . LEU A 1 223 ? -0.465 -18.167 44.549 1.00 40.03 223 LEU A C 1
ATOM 1862 O O . LEU A 1 223 ? -0.945 -19.230 44.936 1.00 40.03 223 LEU A O 1
ATOM 1866 N N . GLN A 1 224 ? -0.968 -16.999 44.940 1.00 35.41 224 GLN A N 1
ATOM 1867 C CA . GLN A 1 224 ? -2.304 -16.885 45.467 1.00 35.41 224 GLN A CA 1
ATOM 1868 C C . GLN A 1 224 ? -3.202 -17.093 44.259 1.00 35.41 224 GLN A C 1
ATOM 1870 O O . GLN A 1 224 ? -3.339 -16.234 43.389 1.00 35.41 224 GLN A O 1
ATOM 1875 N N . LYS A 1 225 ? -3.733 -18.310 44.180 1.00 39.25 225 LYS A N 1
ATOM 1876 C CA . LYS A 1 225 ? -4.797 -18.746 43.285 1.00 39.25 225 LYS A CA 1
ATOM 1877 C C . LYS A 1 225 ? -6.025 -17.877 43.581 1.00 39.25 225 LYS A C 1
ATOM 1879 O O . LYS A 1 225 ? -6.969 -18.314 44.234 1.00 39.25 225 LYS A O 1
ATOM 1884 N N . SER A 1 226 ? -5.987 -16.606 43.187 1.00 36.97 226 SER A N 1
ATOM 1885 C CA . SER A 1 226 ? -7.148 -15.745 43.252 1.00 36.97 226 SER A CA 1
ATOM 1886 C C . SER A 1 226 ? -8.090 -16.277 42.188 1.00 36.97 226 SER A C 1
ATOM 1888 O O . SER A 1 226 ? -7.838 -16.214 40.984 1.00 36.97 226 SER A O 1
ATOM 1890 N N . ARG A 1 227 ? -9.182 -16.883 42.657 1.00 39.56 227 ARG A N 1
ATOM 1891 C CA . ARG A 1 227 ? -10.432 -16.863 41.908 1.00 39.56 227 ARG A CA 1
ATOM 1892 C C . ARG A 1 227 ? -10.536 -15.459 41.331 1.00 39.56 227 ARG A C 1
ATOM 1894 O O . ARG A 1 227 ? -10.543 -14.486 42.086 1.00 39.56 227 ARG A O 1
ATOM 1901 N N . ILE A 1 228 ? -10.522 -15.363 40.007 1.00 44.50 228 ILE A N 1
ATOM 1902 C CA . ILE A 1 228 ? -10.894 -14.144 39.305 1.00 44.50 228 ILE A CA 1
ATOM 1903 C C . ILE A 1 228 ? -12.361 -13.946 39.673 1.00 44.50 228 ILE A C 1
ATOM 1905 O O . ILE A 1 228 ? -13.257 -14.489 39.033 1.00 44.50 228 ILE A O 1
ATOM 1909 N N . ASN A 1 229 ? -12.596 -13.268 40.793 1.00 44.44 229 ASN A N 1
ATOM 1910 C CA . ASN A 1 229 ? -13.902 -12.745 41.114 1.00 44.44 229 ASN A CA 1
ATOM 1911 C C . ASN A 1 229 ? -14.219 -11.771 39.984 1.00 44.44 229 ASN A C 1
ATOM 1913 O O . ASN A 1 229 ? -13.367 -10.959 39.604 1.00 44.44 229 ASN A O 1
ATOM 1917 N N . ALA A 1 230 ? -15.405 -11.932 39.398 1.00 43.62 230 ALA A N 1
ATOM 1918 C CA . ALA A 1 230 ? -15.907 -11.047 38.365 1.00 43.62 230 ALA A CA 1
ATOM 1919 C C . ALA A 1 230 ? -15.660 -9.597 38.793 1.00 43.62 230 ALA A C 1
ATOM 1921 O O . ALA A 1 230 ? -15.887 -9.244 39.951 1.00 43.62 230 ALA A O 1
ATOM 1922 N N . ILE A 1 231 ? -15.125 -8.793 37.874 1.00 46.66 231 ILE A N 1
ATOM 1923 C CA . ILE A 1 231 ? -14.917 -7.365 38.096 1.00 46.66 231 ILE A CA 1
ATOM 1924 C C . ILE A 1 231 ? -16.281 -6.789 38.455 1.00 46.66 231 ILE A C 1
ATOM 1926 O O . ILE A 1 231 ? -17.171 -6.729 37.607 1.00 46.66 231 ILE A O 1
ATOM 1930 N N . ASP A 1 232 ? -16.442 -6.426 39.722 1.00 46.78 232 ASP A N 1
ATOM 1931 C CA . ASP A 1 232 ? -17.650 -5.777 40.183 1.00 46.78 232 ASP A CA 1
ATOM 1932 C C . ASP A 1 232 ? -17.670 -4.363 39.593 1.00 46.78 232 ASP A C 1
ATOM 1934 O O . ASP A 1 232 ? -16.870 -3.494 39.948 1.00 46.78 232 ASP A O 1
ATOM 1938 N N . LEU A 1 233 ? -18.551 -4.171 38.611 1.00 52.59 233 LEU A N 1
ATOM 1939 C CA . LEU A 1 233 ? -18.796 -2.899 37.932 1.00 52.59 233 LEU A CA 1
ATOM 1940 C C . LEU A 1 233 ? -19.597 -1.925 38.814 1.00 52.59 233 LEU A C 1
ATOM 1942 O O . LEU A 1 233 ? -19.937 -0.840 38.348 1.00 52.59 233 LEU A O 1
ATOM 1946 N N . SER A 1 234 ? -19.866 -2.273 40.080 1.00 49.06 234 SER A N 1
ATOM 1947 C CA . SER A 1 234 ? -20.566 -1.435 41.064 1.00 49.06 234 SER A CA 1
ATOM 1948 C C . SER A 1 234 ? -19.851 -0.123 41.421 1.00 49.06 234 SER A C 1
ATOM 1950 O O . SER A 1 234 ? -20.386 0.678 42.180 1.00 49.06 234 SER A O 1
ATOM 1952 N N . GLY A 1 235 ? -18.655 0.136 40.876 1.00 48.03 235 GLY A N 1
ATOM 1953 C CA . GLY A 1 235 ? -17.955 1.416 41.028 1.00 48.03 235 GLY A CA 1
ATOM 1954 C C . GLY A 1 235 ? -17.348 1.652 42.414 1.00 48.03 235 GLY A C 1
ATOM 1955 O O . GLY A 1 235 ? -16.795 2.719 42.650 1.00 48.03 235 GLY A O 1
ATOM 1956 N N . ASN A 1 236 ? -17.397 0.664 43.313 1.00 52.19 236 ASN A N 1
ATOM 1957 C CA . ASN A 1 236 ? -17.048 0.847 44.725 1.00 52.19 236 ASN A CA 1
ATOM 1958 C C . ASN A 1 236 ? -15.660 0.311 45.123 1.00 52.19 236 ASN A C 1
ATOM 1960 O O . ASN A 1 236 ? -15.319 0.296 46.302 1.00 52.19 236 ASN A O 1
ATOM 1964 N N . SER A 1 237 ? -14.843 -0.144 44.166 1.00 58.50 237 SER A N 1
ATOM 1965 C CA . SER A 1 237 ? -13.488 -0.633 44.454 1.00 58.50 237 SER A CA 1
ATOM 1966 C C . SER A 1 237 ? -12.411 0.392 44.085 1.00 58.50 237 SER A C 1
ATOM 1968 O O . SER A 1 237 ? -12.414 0.956 42.990 1.00 58.50 237 SER A O 1
ATOM 1970 N N . GLU A 1 238 ? -11.438 0.600 44.978 1.00 55.47 238 GLU A N 1
ATOM 1971 C CA . GLU A 1 238 ? -10.304 1.528 44.800 1.00 55.47 238 GLU A CA 1
ATOM 1972 C C . GLU A 1 238 ? -9.570 1.347 43.464 1.00 55.47 238 GLU A C 1
ATOM 1974 O O . GLU A 1 238 ? -9.184 2.324 42.827 1.00 55.47 238 GLU A O 1
ATOM 1979 N N . ARG A 1 239 ? -9.426 0.105 42.984 1.00 50.91 239 ARG A N 1
ATOM 1980 C CA . ARG A 1 239 ? -8.817 -0.189 41.675 1.00 50.91 239 ARG A CA 1
ATOM 1981 C C . ARG A 1 239 ? -9.585 0.423 40.510 1.00 50.91 239 ARG A C 1
ATOM 1983 O O . ARG A 1 239 ? -8.974 0.888 39.551 1.00 50.91 239 ARG A O 1
ATOM 1990 N N . THR A 1 240 ? -10.907 0.425 40.609 1.00 54.09 240 THR A N 1
ATOM 1991 C CA . THR A 1 240 ? -11.804 1.005 39.613 1.00 54.09 240 THR A CA 1
ATOM 1992 C C . THR A 1 240 ? -11.647 2.525 39.626 1.00 54.09 240 THR A C 1
ATOM 1994 O O . THR A 1 240 ? -11.442 3.120 38.573 1.00 54.09 240 THR A O 1
ATOM 1997 N N . ASN A 1 241 ? -11.559 3.138 40.811 1.00 55.62 241 ASN A N 1
ATOM 1998 C CA . ASN A 1 241 ? -11.282 4.571 40.963 1.00 55.62 241 ASN A CA 1
ATOM 1999 C C . ASN A 1 241 ? -9.895 4.995 40.463 1.00 55.62 241 ASN A C 1
ATOM 2001 O O . ASN A 1 241 ? -9.791 6.016 39.794 1.00 55.62 241 ASN A O 1
ATOM 2005 N N . VAL A 1 242 ? -8.828 4.230 40.715 1.00 56.88 242 VAL A N 1
ATOM 2006 C CA . VAL A 1 242 ? -7.483 4.554 40.195 1.00 56.88 242 VAL A CA 1
ATOM 2007 C C . VAL A 1 242 ? -7.458 4.476 38.668 1.00 56.88 242 VAL A C 1
ATOM 2009 O O . VAL A 1 242 ? -6.917 5.363 38.003 1.00 56.88 242 VAL A O 1
ATOM 2012 N N . TYR A 1 243 ? -8.091 3.449 38.096 1.00 52.03 243 TYR A N 1
ATOM 2013 C CA . TYR A 1 243 ? -8.173 3.292 36.647 1.00 52.03 243 TYR A CA 1
ATOM 2014 C C . TYR A 1 243 ? -9.002 4.419 36.009 1.00 52.03 243 TYR A C 1
ATOM 2016 O O . TYR A 1 243 ? -8.550 5.049 35.050 1.00 52.03 243 TYR A O 1
ATOM 2024 N N . PHE A 1 244 ? -10.160 4.752 36.587 1.00 57.75 244 PHE A N 1
ATOM 2025 C CA . PHE A 1 244 ? -11.014 5.836 36.101 1.00 57.75 244 PHE A CA 1
ATOM 2026 C C . PHE A 1 244 ? -10.425 7.231 36.328 1.00 57.75 244 PHE A C 1
ATOM 2028 O O . PHE A 1 244 ? -10.554 8.063 35.436 1.00 57.75 244 PHE A O 1
ATOM 2035 N N . ASN A 1 245 ? -9.701 7.482 37.420 1.00 59.47 245 ASN A N 1
ATOM 2036 C CA . ASN A 1 245 ? -9.007 8.755 37.647 1.00 59.47 245 ASN A CA 1
ATOM 2037 C C . ASN A 1 245 ? -7.900 8.992 36.611 1.00 59.47 245 ASN A C 1
ATOM 2039 O O . ASN A 1 245 ? -7.734 10.118 36.143 1.00 59.47 245 ASN A O 1
ATOM 2043 N N . SER A 1 246 ? -7.184 7.936 36.201 1.00 57.38 246 SER A N 1
ATOM 2044 C CA . SER A 1 246 ? -6.182 8.033 35.129 1.00 57.38 246 SER A CA 1
ATOM 2045 C C . SER A 1 246 ? -6.805 8.352 33.765 1.00 57.38 246 SER A C 1
ATOM 2047 O O . SER A 1 246 ? -6.241 9.114 32.985 1.00 57.38 246 SER A O 1
ATOM 2049 N N . LEU A 1 247 ? -8.005 7.835 33.489 1.00 54.50 247 LEU A N 1
ATOM 2050 C CA . LEU A 1 247 ? -8.762 8.173 32.282 1.00 54.50 247 LEU A CA 1
ATOM 2051 C C . LEU A 1 247 ? -9.320 9.600 32.363 1.00 54.50 247 LEU A C 1
ATOM 2053 O O . LEU A 1 247 ? -9.234 10.363 31.405 1.00 54.50 247 LEU A O 1
ATOM 2057 N N . GLN A 1 248 ? -9.826 10.006 33.526 1.00 59.00 248 GLN A N 1
ATOM 2058 C CA . GLN A 1 248 ? -10.416 11.325 33.739 1.00 59.00 248 GLN A CA 1
ATOM 2059 C C . GLN A 1 248 ? -9.381 12.458 33.637 1.00 59.00 248 GLN A C 1
ATOM 2061 O O . GLN A 1 248 ? -9.707 13.536 33.133 1.00 59.00 248 GLN A O 1
ATOM 2066 N N . SER A 1 249 ? -8.132 12.227 34.058 1.00 57.09 249 SER A N 1
ATOM 2067 C CA . SER A 1 249 ? -7.036 13.194 33.903 1.00 57.09 249 SER A CA 1
ATOM 2068 C C . SER A 1 249 ? -6.637 13.387 32.436 1.00 57.09 249 SER A C 1
ATOM 2070 O O . SER A 1 249 ? -6.512 14.525 31.983 1.00 57.09 249 SER A O 1
ATOM 2072 N N . VAL A 1 250 ? -6.554 12.303 31.658 1.00 56.50 250 VAL A N 1
ATOM 2073 C CA . VAL A 1 250 ? -6.332 12.352 30.200 1.00 56.50 250 VAL A CA 1
ATOM 2074 C C . VAL A 1 250 ? -7.486 13.071 29.489 1.00 56.50 250 VAL A C 1
ATOM 2076 O O . VAL A 1 250 ? -7.276 13.814 28.531 1.00 56.50 250 VAL A O 1
ATOM 2079 N N . TRP A 1 251 ? -8.716 12.914 29.981 1.00 51.62 251 TRP A N 1
ATOM 2080 C CA . TRP A 1 251 ? -9.900 13.545 29.394 1.00 51.62 251 TRP A CA 1
ATOM 2081 C C . TRP A 1 251 ? -10.010 15.043 29.682 1.00 51.62 251 TRP A C 1
ATOM 2083 O O . TRP A 1 251 ? -10.488 15.785 28.824 1.00 51.62 251 TRP A O 1
ATOM 2093 N N . LYS A 1 252 ? -9.561 15.512 30.855 1.00 55.50 252 LYS A N 1
ATOM 2094 C CA . LYS A 1 252 ? -9.473 16.954 31.140 1.00 55.50 252 LYS A CA 1
ATOM 2095 C C . LYS A 1 252 ? -8.471 17.645 30.214 1.00 55.50 252 LYS A C 1
ATOM 2097 O O . LYS A 1 252 ? -8.758 18.743 29.754 1.00 55.50 252 LYS A O 1
ATOM 2102 N N . LEU A 1 253 ? -7.369 16.974 29.876 1.00 53.31 253 LEU A N 1
ATOM 2103 C CA . LEU A 1 253 ? -6.349 17.502 28.965 1.00 53.31 253 LEU A CA 1
ATOM 2104 C C . LEU A 1 253 ? -6.869 17.708 27.527 1.00 53.31 253 LEU A C 1
ATOM 2106 O O . LEU A 1 253 ? -6.530 18.694 26.881 1.00 53.31 253 LEU A O 1
ATOM 2110 N N . ASN A 1 254 ? -7.731 16.809 27.042 1.00 46.66 254 ASN A N 1
ATOM 2111 C CA . ASN A 1 254 ? -8.285 16.865 25.681 1.00 46.66 254 ASN A CA 1
ATOM 2112 C C . ASN A 1 254 ? -9.477 17.826 25.515 1.00 46.66 254 ASN A C 1
ATOM 2114 O O . ASN A 1 254 ? -9.933 18.021 24.395 1.00 46.66 254 ASN A O 1
ATOM 2118 N N . LYS A 1 255 ? -10.021 18.396 26.599 1.00 46.22 255 LYS A N 1
ATOM 2119 C CA . LYS A 1 255 ? -11.097 19.406 26.530 1.00 46.22 255 LYS A CA 1
ATOM 2120 C C . LYS A 1 255 ? -10.580 20.843 26.425 1.00 46.22 255 LYS A C 1
ATOM 2122 O O . LYS A 1 255 ? -11.363 21.737 26.129 1.00 46.22 255 LYS A O 1
ATOM 2127 N N . THR A 1 256 ? -9.298 21.064 26.701 1.00 45.78 256 THR A N 1
ATOM 2128 C CA . THR A 1 256 ? -8.647 22.384 26.685 1.00 45.78 256 THR A CA 1
ATOM 2129 C C . THR A 1 256 ? -7.785 22.624 25.441 1.00 45.78 256 THR A C 1
ATOM 2131 O O . THR A 1 256 ? -7.064 23.615 25.394 1.00 45.78 256 THR A O 1
ATOM 2134 N N . THR A 1 257 ? -7.849 21.731 24.448 1.00 40.41 257 THR A N 1
ATOM 2135 C CA . THR A 1 257 ? -7.238 21.878 23.111 1.00 40.41 257 THR A CA 1
ATOM 2136 C C . THR A 1 257 ? -8.313 21.795 22.042 1.00 40.41 257 THR A C 1
ATOM 2138 O O . THR A 1 257 ? -8.153 22.485 21.014 1.00 40.41 257 THR A O 1
#

Secondary structure (DSSP, 8-state):
-------HHHHHHHHHHHHHHHHHHHHHHHHHHHHHHHHHHHHSHHHHHHHTSSS-HHHHHHHHHHHHHHHHHHHHHHTTSS-HHHHHHHHHHHHHHHHHHHHHHHHHHHHHHHH-S---HHHHHHHHHHHHHHHHHHHHHHHHHHHHHHHHHHHHHHHHHTGGGG-THHHHHHHHHHHHHHHHHHHHHHHHH-HHHHHHHHHHHHHHGGGS--------------------TTS-SHHHHHHHHHHHHHHHHTT--

pLDDT: mean 70.09, std 14.82, range [33.56, 94.06]

Foldseek 3Di:
DDDPPPPVVVVVVVVVVLVVQLVLQLLLQLLLQVLVLLLCCVVVVPVCCVVPVPHNVSSVVSSVVSSVVSNVVSVCVVVVVDDLVVVLVVSLVSLVSSVVSVVVSVVVVVVVVVPPPDDDPVRVVVVVVSVVVVVLSVLLNVLSVVLNVLSVVLVVVCVPVVCPVVPCVSVCCNRVVSSVSNVVSVVVSVCVVPPVNVVVVVVVCCVVVVPDDDPPPPPPPDPPVDPPDPDPPVCPDPVSVVVVVVVVVVVVVVVVD